Protein AF-A0A7C3WNG7-F1 (afdb_monomer_lite)

Structure (mmCIF, N/CA/C/O backbone):
data_AF-A0A7C3WNG7-F1
#
_entry.id   AF-A0A7C3WNG7-F1
#
loop_
_atom_site.group_PDB
_atom_site.id
_atom_site.type_symbol
_atom_site.label_atom_id
_atom_site.label_alt_id
_atom_site.label_comp_id
_atom_site.label_asym_id
_atom_site.label_entity_id
_atom_site.label_seq_id
_atom_site.pdbx_PDB_ins_code
_atom_site.Cartn_x
_atom_site.Cartn_y
_atom_site.Cartn_z
_atom_site.occupancy
_atom_site.B_iso_or_equiv
_atom_site.auth_seq_id
_atom_site.auth_comp_id
_atom_site.auth_asym_id
_atom_site.auth_atom_id
_atom_site.pdbx_PDB_model_num
ATOM 1 N N . MET A 1 1 ? -30.351 -0.744 15.156 1.00 34.75 1 MET A N 1
ATOM 2 C CA . MET A 1 1 ? -29.347 -1.743 14.731 1.00 34.75 1 MET A CA 1
ATOM 3 C C . MET A 1 1 ? -29.259 -1.654 13.210 1.00 34.75 1 MET A C 1
ATOM 5 O O . MET A 1 1 ? -30.321 -1.585 12.612 1.00 34.75 1 MET A O 1
ATOM 9 N N . LEU A 1 2 ? -28.034 -1.654 12.655 1.00 33.12 2 LEU A N 1
ATOM 10 C CA . LEU A 1 2 ? -27.644 -1.879 11.242 1.00 33.12 2 LEU A CA 1
ATOM 11 C C . LEU A 1 2 ? -27.494 -0.683 10.279 1.00 33.12 2 LEU A C 1
ATOM 13 O O . LEU A 1 2 ? -28.470 -0.158 9.769 1.00 33.12 2 LEU A O 1
ATOM 17 N N . VAL A 1 3 ? -26.238 -0.411 9.895 1.00 33.50 3 VAL A N 1
ATOM 18 C CA . VAL A 1 3 ? -25.826 -0.353 8.479 1.00 33.50 3 VAL A CA 1
ATOM 19 C C . VAL A 1 3 ? -24.557 -1.194 8.368 1.00 33.50 3 VAL A C 1
ATOM 21 O O . VAL A 1 3 ? -23.505 -0.865 8.912 1.00 33.50 3 VAL A O 1
ATOM 24 N N . LYS A 1 4 ? -24.682 -2.367 7.759 1.00 35.38 4 LYS A N 1
ATOM 25 C CA . LYS A 1 4 ? -23.576 -3.300 7.558 1.00 35.38 4 LYS A CA 1
ATOM 26 C C . LYS A 1 4 ? -22.856 -2.803 6.304 1.00 35.38 4 LYS A C 1
ATOM 28 O O . LYS A 1 4 ? -23.421 -2.885 5.220 1.00 35.38 4 LYS A O 1
ATOM 33 N N . ARG A 1 5 ? -21.615 -2.349 6.487 1.00 36.84 5 ARG A N 1
ATOM 34 C CA . ARG A 1 5 ? -20.626 -1.899 5.486 1.00 36.84 5 ARG A CA 1
ATOM 35 C C . ARG A 1 5 ? -20.544 -0.392 5.320 1.00 36.84 5 ARG A C 1
ATOM 37 O O . ARG A 1 5 ? -21.506 0.319 5.053 1.00 36.84 5 ARG A O 1
ATOM 44 N N . SER A 1 6 ? -19.335 0.089 5.513 1.00 38.66 6 SER A N 1
ATOM 45 C CA . SER A 1 6 ? -19.063 1.412 6.035 1.00 38.66 6 SER A CA 1
ATOM 46 C C . SER A 1 6 ? -18.477 2.311 4.963 1.00 38.66 6 SER A C 1
ATOM 48 O O . SER A 1 6 ? -17.492 3.020 5.155 1.00 38.66 6 SER A O 1
ATOM 50 N N . PHE A 1 7 ? -19.130 2.283 3.812 1.00 39.53 7 PHE A N 1
ATOM 51 C CA . PHE A 1 7 ? -18.863 3.168 2.703 1.00 39.53 7 PHE A CA 1
ATOM 52 C C . PHE A 1 7 ? -20.178 3.393 1.961 1.00 39.53 7 PHE A C 1
ATOM 54 O O . PHE A 1 7 ? -20.501 2.641 1.042 1.00 39.53 7 PHE A O 1
ATOM 61 N N . LEU A 1 8 ? -20.935 4.430 2.321 1.00 40.81 8 LEU A N 1
ATOM 62 C CA . LEU A 1 8 ? -22.027 4.871 1.456 1.00 40.81 8 LEU A CA 1
ATOM 63 C C . LEU A 1 8 ? -21.400 5.522 0.224 1.00 40.81 8 LEU A C 1
ATOM 65 O O . LEU A 1 8 ? -20.723 6.544 0.321 1.00 40.81 8 LEU A O 1
ATOM 69 N N . GLN A 1 9 ? -21.553 4.880 -0.933 1.00 38.66 9 GLN A N 1
ATOM 70 C CA . GLN A 1 9 ? -21.122 5.431 -2.210 1.00 38.66 9 GLN A CA 1
ATOM 71 C C . GLN A 1 9 ? -22.170 6.445 -2.661 1.00 38.66 9 GLN A C 1
ATOM 73 O O . GLN A 1 9 ? -23.161 6.081 -3.283 1.00 38.66 9 GLN A O 1
ATOM 78 N N . MET A 1 10 ? -21.964 7.715 -2.324 1.00 35.78 10 MET A N 1
ATOM 79 C CA . MET A 1 10 ? -22.871 8.773 -2.751 1.00 35.78 10 MET A CA 1
ATOM 80 C C . MET A 1 10 ? -22.478 9.271 -4.141 1.00 35.78 10 MET A C 1
ATOM 82 O O . MET A 1 10 ? -21.310 9.563 -4.412 1.00 35.78 10 MET A O 1
ATOM 86 N N . VAL A 1 11 ? -23.460 9.346 -5.036 1.00 38.19 11 VAL A N 1
ATOM 87 C CA . VAL A 1 11 ? -23.329 10.012 -6.332 1.00 38.19 11 VAL A CA 1
ATOM 88 C C . VAL A 1 11 ? -23.861 11.423 -6.142 1.00 38.19 11 VAL A C 1
ATOM 90 O O . VAL A 1 11 ? -25.066 11.613 -6.017 1.00 38.19 11 VAL A O 1
ATOM 93 N N . PHE A 1 12 ? -22.971 12.409 -6.081 1.00 37.38 12 PHE A N 1
ATOM 94 C CA . PHE A 1 12 ? -23.396 13.803 -6.086 1.00 37.38 12 PHE A CA 1
ATOM 95 C C . PHE A 1 12 ? -23.646 14.221 -7.536 1.00 37.38 12 PHE A C 1
ATOM 97 O O . PHE A 1 12 ? -22.704 14.158 -8.338 1.00 37.38 12 PHE A O 1
ATOM 104 N N . PRO A 1 13 ? -24.875 14.623 -7.905 1.00 36.16 13 PRO A N 1
ATOM 105 C CA . PRO A 1 13 ? -25.086 15.283 -9.178 1.00 36.16 13 PRO A CA 1
ATOM 106 C C . PRO A 1 13 ? -24.256 16.567 -9.169 1.00 36.16 13 PRO A C 1
ATOM 108 O O . PRO A 1 13 ? -24.460 17.473 -8.364 1.00 36.16 13 PRO A O 1
ATOM 111 N N . SER A 1 14 ? -23.249 16.610 -10.033 1.00 41.06 14 SER A N 1
ATOM 112 C CA . SER A 1 14 ? -22.549 17.847 -10.331 1.00 41.06 14 SER A CA 1
ATOM 113 C C . SER A 1 14 ? -23.510 18.733 -11.122 1.00 41.06 14 SER A C 1
ATOM 115 O O . SER A 1 14 ? -23.982 18.319 -12.178 1.00 41.06 14 SER A O 1
ATOM 117 N N . ASN A 1 15 ? -23.758 19.964 -10.663 1.00 39.78 15 ASN A N 1
ATOM 118 C CA . ASN A 1 15 ? -24.469 20.984 -11.455 1.00 39.78 15 ASN A CA 1
ATOM 119 C C . ASN A 1 15 ? -23.694 21.390 -12.729 1.00 39.78 15 ASN A C 1
ATOM 121 O O . ASN A 1 15 ? -24.172 22.179 -13.537 1.00 39.78 15 ASN A O 1
ATOM 125 N N . ASP A 1 16 ? -22.483 20.864 -12.892 1.00 40.84 16 ASP A N 1
ATOM 126 C CA . ASP A 1 16 ? -21.573 21.080 -14.000 1.00 40.84 16 AS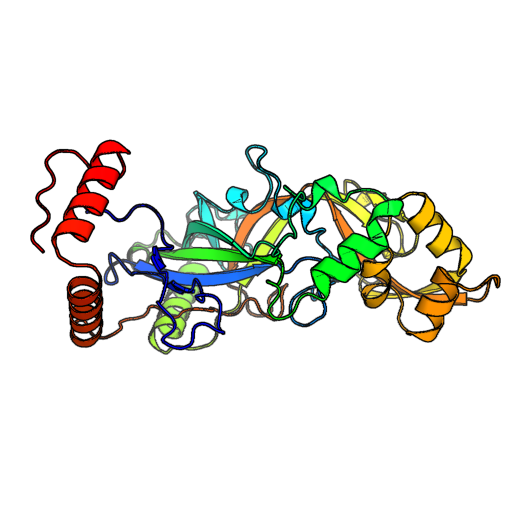P A CA 1
ATOM 127 C C . ASP A 1 16 ? -21.370 19.736 -14.720 1.00 40.84 16 ASP A C 1
ATOM 129 O O . ASP A 1 16 ? -20.616 18.874 -14.259 1.00 40.84 16 ASP A O 1
ATOM 133 N N . LEU A 1 17 ? -22.080 19.538 -15.836 1.00 36.91 17 LEU A N 1
ATOM 134 C CA . LEU A 1 17 ? -22.070 18.305 -16.641 1.00 36.91 17 LEU A CA 1
ATOM 135 C C . LEU A 1 17 ? -20.671 17.931 -17.174 1.00 36.91 17 LEU A C 1
ATOM 137 O O . LEU A 1 17 ? -20.469 16.803 -17.616 1.00 36.91 17 LEU A O 1
ATOM 141 N N . SER A 1 18 ? -19.696 18.848 -17.112 1.00 35.38 18 SER A N 1
ATOM 142 C CA . SER A 1 18 ? -18.297 18.593 -17.482 1.00 35.38 18 SER A CA 1
ATOM 143 C C . SER A 1 18 ? -17.478 17.898 -16.383 1.00 35.38 18 SER A C 1
ATOM 145 O O . SER A 1 18 ? -16.380 17.400 -16.639 1.00 35.38 18 SER A O 1
ATOM 147 N N . LYS A 1 19 ? -18.006 17.823 -15.155 1.00 41.12 19 LYS A N 1
ATOM 148 C CA . LYS A 1 19 ? -17.364 17.158 -14.018 1.00 41.12 19 LYS A CA 1
ATOM 149 C C . LYS A 1 19 ? -18.084 15.847 -13.746 1.00 41.12 19 LYS A C 1
ATOM 151 O O . LYS A 1 19 ? -19.199 15.830 -13.231 1.00 41.12 19 LYS A O 1
ATOM 156 N N . ILE A 1 20 ? -17.420 14.742 -14.088 1.00 39.78 20 ILE A N 1
ATOM 157 C CA . ILE A 1 20 ? -17.827 13.382 -13.710 1.00 39.78 20 ILE A CA 1
ATOM 158 C C . ILE A 1 20 ? -18.218 13.394 -12.228 1.00 39.78 20 ILE A C 1
ATOM 160 O O . ILE A 1 20 ? -17.448 13.890 -11.402 1.00 39.78 20 ILE A O 1
ATOM 164 N N . ALA A 1 21 ? -19.397 12.855 -11.900 1.00 37.75 21 ALA A N 1
ATOM 165 C CA . ALA A 1 21 ? -19.875 12.752 -10.527 1.00 37.75 21 ALA A CA 1
ATOM 166 C C . ALA A 1 21 ? -18.765 12.186 -9.629 1.00 37.75 21 ALA A C 1
ATOM 168 O O . ALA A 1 21 ? -18.322 11.042 -9.791 1.00 37.75 21 ALA A O 1
ATOM 169 N N . VAL A 1 22 ? -18.279 13.003 -8.694 1.00 38.00 22 VAL A N 1
ATOM 170 C CA . VAL A 1 22 ? -17.251 12.573 -7.753 1.00 38.00 22 VAL A CA 1
ATOM 171 C C . VAL A 1 22 ? -17.935 11.644 -6.763 1.00 38.00 22 VAL A C 1
ATOM 173 O O . VAL A 1 22 ? -18.657 12.077 -5.871 1.00 38.00 22 VAL A O 1
ATOM 176 N N . LYS A 1 23 ? -17.730 10.339 -6.952 1.00 42.62 23 LYS A N 1
ATOM 177 C CA . LYS A 1 23 ? -18.144 9.318 -5.989 1.00 42.62 23 LYS A CA 1
ATOM 178 C C . LYS A 1 23 ? -17.271 9.463 -4.743 1.00 42.62 23 LYS A C 1
ATOM 180 O O . LYS A 1 23 ? -16.160 8.928 -4.696 1.00 42.62 23 LYS A O 1
ATOM 185 N N . GLU A 1 24 ? -17.748 10.224 -3.767 1.00 42.97 24 GLU A N 1
ATOM 186 C CA . GLU A 1 24 ? -17.123 10.349 -2.454 1.00 42.97 24 GLU A CA 1
ATOM 187 C C . GLU A 1 24 ? -17.796 9.345 -1.518 1.00 42.97 24 GLU A C 1
ATOM 189 O O . GLU A 1 24 ? -19.008 9.374 -1.306 1.00 42.97 24 GLU A O 1
ATOM 194 N N . LYS A 1 25 ? -17.010 8.405 -0.991 1.00 49.41 25 LYS A N 1
ATOM 195 C CA . LYS A 1 25 ? -17.484 7.546 0.090 1.00 49.41 25 LYS A CA 1
ATOM 196 C C . LYS A 1 25 ? -17.277 8.295 1.394 1.00 49.41 25 LYS A C 1
ATOM 198 O O . LYS A 1 25 ? -16.150 8.707 1.651 1.00 49.41 25 LYS A O 1
ATOM 203 N N . ARG A 1 26 ? -18.333 8.455 2.184 1.00 49.41 26 ARG A N 1
ATOM 204 C CA . ARG A 1 26 ? -18.265 8.998 3.545 1.00 49.41 26 ARG A CA 1
ATOM 205 C C . ARG A 1 26 ? -18.522 7.888 4.539 1.00 49.41 26 ARG A C 1
ATOM 207 O O . ARG A 1 26 ? -19.264 6.943 4.247 1.00 49.41 26 ARG A O 1
ATOM 214 N N . VAL A 1 27 ? -17.890 7.990 5.692 1.00 52.72 27 VAL A N 1
ATOM 215 C CA . VAL A 1 27 ? -18.093 7.030 6.764 1.00 52.72 27 VAL A CA 1
ATOM 216 C C . VAL A 1 27 ? -19.162 7.588 7.697 1.00 52.72 27 VAL A C 1
ATOM 218 O O . VAL A 1 27 ? -19.123 8.736 8.127 1.00 52.72 27 VAL A O 1
ATOM 221 N N . VAL A 1 28 ? -20.153 6.757 7.994 1.00 53.09 28 VAL A N 1
ATOM 222 C CA . VAL A 1 28 ? -21.340 7.150 8.752 1.00 53.09 28 VAL A CA 1
ATOM 223 C C . VAL A 1 28 ? -21.275 6.464 10.120 1.00 53.09 28 VAL A C 1
ATOM 225 O O . VAL A 1 28 ? -21.358 5.235 10.180 1.00 53.09 28 VAL A O 1
ATOM 228 N N . PRO A 1 29 ? -21.042 7.203 11.221 1.00 51.91 29 PRO A N 1
ATOM 229 C CA . PRO A 1 29 ? -20.819 6.593 12.524 1.00 51.91 29 PRO A CA 1
ATOM 230 C C . PRO A 1 29 ? -22.137 6.088 13.122 1.00 51.91 29 PRO A C 1
ATOM 232 O O . PRO A 1 29 ? -23.099 6.835 13.265 1.00 51.91 29 PRO A O 1
ATOM 235 N N . LEU A 1 30 ? -22.174 4.812 13.511 1.00 57.84 30 LEU A N 1
ATOM 236 C CA . LEU A 1 30 ? -23.403 4.158 13.992 1.00 57.84 30 LEU A CA 1
ATOM 237 C C . LEU A 1 30 ? -23.547 4.148 15.519 1.00 57.84 30 LEU A C 1
ATOM 239 O O . LEU A 1 30 ? -24.651 4.023 16.040 1.00 57.84 30 LEU A O 1
ATOM 243 N N . ASN A 1 31 ? -22.429 4.227 16.239 1.00 66.88 31 ASN A N 1
ATOM 244 C CA . ASN A 1 31 ? -22.383 4.264 17.697 1.00 66.88 31 ASN A CA 1
ATOM 245 C C . ASN A 1 31 ? -21.095 4.979 18.112 1.00 66.88 31 ASN A C 1
ATOM 247 O O . ASN A 1 31 ? -20.035 4.365 18.218 1.00 66.88 31 ASN A O 1
ATOM 251 N N . THR A 1 32 ? -21.193 6.293 18.285 1.00 69.25 32 THR A N 1
ATOM 252 C CA . THR A 1 32 ? -20.086 7.159 18.711 1.00 69.25 32 THR A CA 1
ATOM 253 C C . THR A 1 32 ? -19.850 7.113 20.216 1.00 69.25 32 THR A C 1
ATOM 255 O O . THR A 1 32 ? -18.866 7.672 20.687 1.00 69.25 32 THR A O 1
ATOM 258 N N . LYS A 1 33 ? -20.722 6.463 20.995 1.00 78.19 33 LYS A N 1
ATOM 259 C CA . LYS A 1 33 ? -20.533 6.318 22.439 1.00 78.19 33 LYS A CA 1
ATOM 260 C C . LYS A 1 33 ? -19.477 5.255 22.734 1.00 78.19 33 LYS A C 1
ATOM 262 O O . LYS A 1 33 ? -18.492 5.538 23.414 1.00 78.19 33 LYS A O 1
ATOM 267 N N . ASP A 1 34 ? -19.662 4.076 22.151 1.00 85.00 34 ASP A N 1
ATOM 268 C CA . ASP A 1 34 ? -18.849 2.888 22.438 1.00 85.00 34 ASP A CA 1
ATOM 269 C C . ASP A 1 34 ? -17.688 2.706 21.453 1.00 85.00 34 ASP A C 1
ATOM 271 O O . ASP A 1 34 ? -16.769 1.923 21.693 1.00 85.00 34 ASP A O 1
ATOM 275 N N . TYR A 1 35 ? -17.719 3.426 20.328 1.00 87.25 35 TYR A N 1
ATOM 276 C CA . TYR A 1 35 ? -16.720 3.280 19.281 1.00 87.25 35 TYR A CA 1
ATOM 277 C C . TYR A 1 35 ? -16.252 4.617 18.717 1.00 87.25 35 TYR A C 1
ATOM 279 O O . TYR A 1 35 ? -16.955 5.632 18.735 1.00 87.25 35 TYR A O 1
ATOM 287 N N . ARG A 1 36 ? -15.038 4.597 18.167 1.00 84.31 36 ARG A N 1
ATOM 288 C CA . ARG A 1 36 ? -14.532 5.619 17.246 1.00 84.31 36 ARG A CA 1
ATOM 289 C C . ARG A 1 36 ? -14.209 4.975 15.914 1.00 84.31 36 ARG A C 1
ATOM 291 O O . ARG A 1 36 ? -13.728 3.849 15.866 1.00 84.31 36 ARG A O 1
ATOM 298 N N . TYR A 1 37 ? -14.459 5.699 14.835 1.00 83.75 37 TYR A N 1
ATOM 299 C CA . TYR A 1 37 ? -14.239 5.205 13.483 1.00 83.75 37 TYR A CA 1
ATOM 300 C C . TYR A 1 37 ? -13.171 6.046 12.800 1.00 83.75 37 TYR A C 1
ATOM 302 O O . TYR A 1 37 ? -13.174 7.274 12.903 1.00 83.75 37 TYR A O 1
ATOM 310 N N . LEU A 1 38 ? -12.252 5.372 12.117 1.00 82.12 38 LEU A N 1
ATOM 311 C CA . LEU A 1 38 ? -11.142 5.999 11.419 1.00 82.12 38 LEU A CA 1
ATOM 312 C C . LEU A 1 38 ? -10.938 5.360 10.063 1.00 82.12 38 LEU A C 1
ATOM 314 O O . LEU A 1 38 ? -10.676 4.162 9.956 1.00 82.12 38 LEU A O 1
ATOM 318 N N . ARG A 1 39 ? -10.991 6.188 9.026 1.00 84.19 39 ARG A N 1
ATOM 319 C CA . ARG A 1 39 ? -10.601 5.782 7.685 1.00 84.19 39 ARG A CA 1
ATOM 320 C C . ARG A 1 39 ? -9.140 6.122 7.468 1.00 84.19 39 ARG A C 1
ATOM 322 O O . ARG A 1 39 ? -8.757 7.285 7.570 1.00 84.19 39 ARG A O 1
ATOM 329 N N . PHE A 1 40 ? -8.336 5.129 7.132 1.00 83.56 40 PHE A N 1
ATOM 330 C CA . PHE A 1 40 ? -6.923 5.311 6.828 1.00 83.56 40 PHE A CA 1
ATOM 331 C C . PHE A 1 40 ? -6.637 4.944 5.389 1.00 83.56 40 PHE A C 1
ATOM 333 O O . PHE A 1 40 ? -7.230 4.008 4.860 1.00 83.56 40 PHE A O 1
ATOM 340 N N . ARG A 1 41 ? -5.655 5.613 4.792 1.00 86.81 41 ARG A N 1
ATOM 341 C CA . ARG A 1 41 ? -4.976 5.067 3.623 1.00 86.81 41 ARG A CA 1
ATOM 342 C C . ARG A 1 41 ? -3.906 4.090 4.088 1.00 86.81 41 ARG A C 1
ATOM 344 O O . ARG A 1 41 ? -2.865 4.508 4.573 1.00 86.81 41 ARG A O 1
ATOM 351 N N . ALA A 1 42 ? -4.170 2.798 3.982 1.00 86.75 42 ALA A N 1
ATOM 352 C CA . ALA A 1 42 ? -3.275 1.782 4.516 1.00 86.75 42 ALA A CA 1
ATOM 353 C C . ALA A 1 42 ? -2.003 1.642 3.669 1.00 86.75 42 ALA A C 1
ATOM 355 O O . ALA A 1 42 ? -0.911 1.555 4.221 1.00 86.75 42 ALA A O 1
ATOM 356 N N . ILE A 1 43 ? -2.140 1.640 2.336 1.00 88.69 43 ILE A N 1
ATOM 357 C CA . ILE A 1 43 ? -1.031 1.337 1.419 1.00 88.69 43 ILE A CA 1
ATOM 358 C C . ILE A 1 43 ? -1.226 1.957 0.043 1.00 88.69 43 ILE A C 1
ATOM 360 O O . ILE A 1 43 ? -2.334 1.973 -0.490 1.00 88.69 43 ILE A O 1
ATOM 364 N N . GLY A 1 44 ? -0.138 2.473 -0.527 1.00 90.75 44 GLY A N 1
ATOM 365 C CA . GLY A 1 44 ? -0.059 2.871 -1.933 1.00 90.75 44 GLY A CA 1
ATOM 366 C C . GLY A 1 44 ? 0.465 1.728 -2.802 1.00 90.75 44 GLY A C 1
ATOM 367 O O . GLY A 1 44 ? 1.163 0.845 -2.309 1.00 90.75 44 GLY A O 1
ATOM 368 N N . ASN A 1 45 ? 0.141 1.741 -4.091 1.00 92.56 45 ASN A N 1
ATOM 369 C CA . ASN A 1 45 ? 0.727 0.793 -5.043 1.00 92.56 45 ASN A CA 1
ATOM 370 C C . ASN A 1 45 ? 2.017 1.343 -5.661 1.00 92.56 45 ASN A C 1
ATOM 372 O O . ASN A 1 45 ? 2.288 2.544 -5.618 1.00 92.56 45 ASN A O 1
ATOM 376 N N . LEU A 1 46 ? 2.800 0.445 -6.245 1.00 95.19 46 LEU A N 1
ATOM 377 C CA . LEU A 1 46 ? 4.097 0.731 -6.847 1.00 95.19 46 LEU A CA 1
ATOM 378 C C . LEU A 1 46 ? 4.003 1.507 -8.173 1.00 95.19 46 LEU A C 1
ATOM 380 O O . LEU A 1 46 ? 4.984 2.110 -8.587 1.00 95.19 46 LEU A O 1
ATOM 384 N N . GLU A 1 47 ? 2.861 1.483 -8.855 1.00 94.25 47 GLU A N 1
ATOM 385 C CA . GLU A 1 47 ? 2.688 2.022 -10.206 1.00 94.25 47 GLU A CA 1
ATOM 386 C C . GLU A 1 47 ? 2.575 3.558 -10.247 1.00 94.25 47 GLU A C 1
ATOM 388 O O . GLU A 1 47 ? 2.915 4.189 -11.257 1.00 94.25 47 GLU A O 1
ATOM 393 N N . VAL A 1 48 ? 2.101 4.180 -9.164 1.00 91.06 48 VAL A N 1
ATOM 394 C CA . VAL A 1 48 ? 1.858 5.631 -9.099 1.00 91.06 48 VAL A CA 1
ATOM 395 C C . VAL A 1 48 ? 2.966 6.395 -8.376 1.00 91.06 48 VAL A C 1
ATOM 397 O O . VAL A 1 48 ? 3.617 5.891 -7.465 1.00 91.06 48 VAL A O 1
ATOM 400 N N . ASP A 1 49 ? 3.148 7.664 -8.745 1.00 87.00 49 ASP A N 1
ATOM 401 C CA . ASP A 1 49 ? 4.219 8.493 -8.195 1.00 87.00 49 ASP A CA 1
ATOM 402 C C . ASP A 1 49 ? 4.040 8.877 -6.723 1.00 87.00 49 ASP A C 1
ATOM 404 O O . ASP A 1 49 ? 2.926 9.001 -6.197 1.00 87.00 49 ASP A O 1
ATOM 408 N N . LYS A 1 50 ? 5.172 9.123 -6.049 1.00 82.62 50 LYS A N 1
ATOM 409 C CA . LYS A 1 50 ? 5.180 9.724 -4.712 1.00 82.62 50 LYS A CA 1
ATOM 410 C C . LYS A 1 50 ? 4.464 11.089 -4.729 1.00 82.62 50 LYS A C 1
ATOM 412 O O . LYS A 1 50 ? 4.549 11.812 -5.720 1.00 82.62 50 LYS A O 1
ATOM 417 N N . PRO A 1 51 ? 3.772 11.471 -3.639 1.00 78.56 51 PRO A N 1
ATOM 418 C CA . PRO A 1 51 ? 3.625 10.728 -2.382 1.00 78.56 51 PRO A CA 1
ATOM 419 C C . PRO A 1 51 ? 2.524 9.652 -2.422 1.00 78.56 51 PRO A C 1
ATOM 421 O O . PRO A 1 51 ? 2.284 8.993 -1.418 1.00 78.56 51 PRO A O 1
ATOM 424 N N . LYS A 1 52 ? 1.815 9.479 -3.546 1.00 77.81 52 LYS A N 1
ATOM 425 C CA . LYS A 1 52 ? 0.625 8.619 -3.623 1.00 77.81 52 LYS A CA 1
ATOM 426 C C . LYS A 1 52 ? 0.962 7.125 -3.686 1.00 77.81 52 LYS A C 1
ATOM 428 O O . LYS A 1 52 ? 0.163 6.324 -3.207 1.00 77.81 52 LYS A O 1
ATOM 433 N N . GLY A 1 53 ? 2.137 6.757 -4.188 1.00 85.94 53 GLY A N 1
ATOM 434 C CA . GLY A 1 53 ? 2.587 5.367 -4.280 1.00 85.94 53 GLY A CA 1
ATOM 435 C C . GLY A 1 53 ? 4.101 5.229 -4.382 1.00 85.94 53 GLY A C 1
ATOM 436 O O . GLY A 1 53 ? 4.843 5.978 -3.740 1.00 85.94 53 GLY A O 1
ATOM 437 N N . GLY A 1 54 ? 4.543 4.255 -5.171 1.00 91.88 54 GLY A N 1
ATOM 438 C CA . GLY A 1 54 ? 5.936 3.857 -5.297 1.00 91.88 54 GLY A CA 1
ATOM 439 C C . GLY A 1 54 ? 6.396 3.024 -4.099 1.00 91.88 54 GLY A C 1
ATOM 440 O O . GLY A 1 54 ? 5.599 2.401 -3.398 1.00 91.88 54 GLY A O 1
ATOM 441 N N . PHE A 1 55 ? 7.704 3.028 -3.848 1.00 93.25 55 PHE A N 1
ATOM 442 C CA . PHE A 1 55 ? 8.264 2.422 -2.643 1.00 93.25 55 PHE A CA 1
ATOM 443 C C . PHE A 1 55 ? 7.887 3.215 -1.385 1.00 93.25 55 PHE A C 1
ATOM 445 O O . PHE A 1 55 ? 8.022 4.446 -1.342 1.00 93.25 55 PHE A O 1
ATOM 452 N N . ASN A 1 56 ? 7.472 2.491 -0.348 1.00 89.75 56 ASN A N 1
ATOM 453 C CA . ASN A 1 56 ? 7.176 3.035 0.973 1.00 89.75 56 ASN A CA 1
ATOM 454 C C . ASN A 1 56 ? 8.473 3.472 1.710 1.00 89.75 56 ASN A C 1
ATOM 456 O O . ASN A 1 56 ? 9.569 3.417 1.143 1.00 89.75 56 ASN A O 1
ATOM 460 N N . SER A 1 57 ? 8.388 3.923 2.967 1.00 85.94 57 SER A N 1
ATOM 461 C CA . SER A 1 57 ? 9.577 4.395 3.709 1.00 85.94 57 SER A CA 1
ATOM 462 C C . SER A 1 57 ? 10.609 3.298 3.985 1.00 85.94 57 SER A C 1
ATOM 464 O O . SER A 1 57 ? 11.798 3.583 4.105 1.00 85.94 57 SER A O 1
ATOM 466 N N . ASN A 1 58 ? 10.157 2.047 4.059 1.00 88.94 58 ASN A N 1
ATOM 467 C CA . ASN A 1 58 ? 10.996 0.867 4.227 1.00 88.94 58 ASN A CA 1
ATOM 468 C C . ASN A 1 58 ? 11.512 0.330 2.892 1.00 88.94 58 ASN A C 1
ATOM 470 O O . ASN A 1 58 ? 12.176 -0.696 2.885 1.00 88.94 58 ASN A O 1
ATOM 474 N N . TRP A 1 59 ? 11.238 1.009 1.776 1.00 93.25 59 TRP A N 1
ATOM 475 C CA . TRP A 1 59 ? 11.546 0.551 0.425 1.00 93.25 59 TRP A CA 1
ATOM 476 C C . TRP A 1 59 ? 10.852 -0.755 0.034 1.00 93.25 59 TRP A C 1
ATOM 478 O O . TRP A 1 59 ? 11.413 -1.574 -0.691 1.00 93.25 59 TRP A O 1
ATOM 488 N N . ASP A 1 60 ? 9.607 -0.916 0.478 1.00 93.94 60 ASP A N 1
ATOM 489 C CA . ASP A 1 60 ? 8.671 -1.930 -0.004 1.00 93.94 60 ASP A CA 1
ATOM 490 C C . ASP A 1 60 ? 7.763 -1.358 -1.091 1.00 93.94 60 ASP A C 1
ATOM 492 O O . ASP A 1 60 ? 7.118 -0.323 -0.906 1.00 93.94 60 ASP A O 1
ATOM 496 N N . GLY A 1 61 ? 7.726 -2.032 -2.233 1.00 95.56 61 GLY A N 1
ATOM 497 C CA . GLY A 1 61 ? 6.858 -1.754 -3.363 1.00 95.56 61 GLY A CA 1
ATOM 498 C C . GLY A 1 61 ? 5.827 -2.863 -3.504 1.00 95.56 61 GLY A C 1
ATOM 499 O O . GLY A 1 61 ? 6.150 -4.041 -3.367 1.00 95.56 61 GLY A O 1
ATOM 500 N N . PHE A 1 62 ? 4.585 -2.490 -3.790 1.00 96.06 62 PHE A N 1
ATOM 501 C CA . PHE A 1 62 ? 3.468 -3.424 -3.893 1.00 96.06 62 PHE A CA 1
ATOM 502 C C . PHE A 1 62 ? 2.783 -3.250 -5.249 1.00 96.06 62 PHE A C 1
ATOM 504 O O . PHE A 1 62 ? 2.125 -2.229 -5.460 1.00 96.06 62 PHE A O 1
ATOM 511 N N . PRO A 1 63 ? 2.942 -4.203 -6.182 1.00 96.19 63 PRO A N 1
ATOM 512 C CA . PRO A 1 63 ? 2.257 -4.157 -7.465 1.00 96.19 63 PRO A CA 1
ATOM 513 C C . PRO A 1 63 ? 0.738 -4.158 -7.287 1.00 96.19 63 PRO A C 1
ATOM 515 O O . PRO A 1 63 ? 0.179 -5.033 -6.619 1.00 96.19 63 PRO A O 1
ATOM 518 N N . TYR A 1 64 ? 0.067 -3.212 -7.937 1.00 95.88 64 TYR A N 1
ATOM 519 C CA . TYR A 1 64 ? -1.371 -2.981 -7.834 1.00 95.88 64 TYR A CA 1
ATOM 520 C C . TYR A 1 64 ? -2.208 -4.230 -8.139 1.00 95.88 64 TYR A C 1
ATOM 522 O O . TYR A 1 64 ? -3.242 -4.451 -7.511 1.00 95.88 64 TYR A O 1
ATOM 530 N N . LYS A 1 65 ? -1.737 -5.104 -9.040 1.00 95.25 65 LYS A N 1
ATOM 531 C CA . LYS A 1 65 ? -2.450 -6.345 -9.386 1.00 95.25 65 LYS A CA 1
ATOM 532 C C . LYS A 1 65 ? -2.746 -7.233 -8.175 1.00 95.25 65 LYS A C 1
ATOM 534 O O . LYS A 1 65 ? -3.783 -7.880 -8.134 1.00 95.25 65 LYS A O 1
ATOM 539 N N . TYR A 1 66 ? -1.866 -7.240 -7.174 1.00 95.81 66 TYR A N 1
ATOM 540 C CA . TYR A 1 66 ? -2.069 -8.038 -5.966 1.00 95.81 66 TYR A CA 1
ATOM 541 C C . TYR A 1 66 ? -3.026 -7.375 -4.980 1.00 95.81 66 TYR A C 1
ATOM 543 O O . TYR A 1 66 ? -3.489 -8.033 -4.059 1.00 95.81 66 TYR A O 1
ATOM 551 N N . PHE A 1 67 ? -3.354 -6.094 -5.158 1.00 95.31 67 PHE A N 1
ATOM 552 C CA . PHE A 1 67 ? -4.441 -5.473 -4.409 1.00 95.31 67 PHE A CA 1
ATOM 553 C C . PHE A 1 67 ? -5.800 -5.921 -4.930 1.00 95.31 67 PHE A C 1
ATOM 555 O O . PHE A 1 67 ? -6.721 -6.032 -4.130 1.00 95.31 67 PHE A O 1
ATOM 562 N N . GLU A 1 68 ? -5.919 -6.194 -6.233 1.00 94.19 68 GLU A N 1
ATOM 563 C CA . GLU A 1 68 ? -7.141 -6.701 -6.872 1.00 94.19 68 GLU A CA 1
ATOM 564 C C . GLU A 1 68 ? -7.374 -8.204 -6.669 1.00 94.19 68 GLU A C 1
ATOM 566 O O . GLU A 1 68 ? -8.387 -8.713 -7.147 1.00 94.19 68 GLU A O 1
ATOM 571 N N . ASP A 1 69 ? -6.468 -8.902 -5.979 1.00 92.62 69 ASP A N 1
ATOM 572 C CA . ASP A 1 69 ? -6.601 -10.333 -5.731 1.00 92.62 69 ASP A CA 1
ATOM 573 C C . ASP A 1 69 ? -7.873 -10.621 -4.915 1.00 92.62 69 ASP A C 1
ATOM 575 O O . ASP A 1 69 ? -8.081 -10.073 -3.828 1.00 92.62 69 ASP A O 1
ATOM 579 N N . ASP A 1 70 ? -8.750 -11.444 -5.489 1.00 89.06 70 ASP A N 1
ATOM 580 C CA . ASP A 1 70 ? -10.027 -11.846 -4.902 1.00 89.06 70 ASP A CA 1
ATOM 581 C C . ASP A 1 70 ? -9.931 -13.230 -4.226 1.00 89.06 70 ASP A C 1
ATOM 583 O O . ASP A 1 70 ? -10.921 -13.687 -3.648 1.00 89.06 70 ASP A O 1
ATOM 587 N N . GLU A 1 71 ? -8.770 -13.901 -4.284 1.00 90.12 71 GLU A N 1
ATOM 588 C CA . GLU A 1 71 ? -8.540 -15.164 -3.581 1.00 90.12 71 GLU A CA 1
ATOM 589 C C . GLU A 1 71 ? -8.763 -14.982 -2.065 1.00 90.12 71 GLU A C 1
ATOM 591 O O . GLU A 1 71 ? -8.288 -14.004 -1.471 1.00 90.12 71 GLU A O 1
ATOM 596 N N . PRO A 1 72 ? -9.478 -15.907 -1.393 1.00 87.06 72 PRO A N 1
ATOM 597 C CA . PRO A 1 72 ? -9.710 -15.816 0.042 1.00 87.06 72 PRO A CA 1
ATOM 598 C C . PRO A 1 72 ? -8.406 -15.657 0.828 1.00 87.06 72 PRO A C 1
ATOM 600 O O . PRO A 1 72 ? -7.521 -16.507 0.780 1.00 87.06 72 PRO A O 1
ATOM 603 N N . GLY A 1 73 ? -8.311 -14.566 1.587 1.00 86.50 73 GLY A N 1
ATOM 604 C CA . GLY A 1 73 ? -7.132 -14.254 2.391 1.00 86.50 73 GLY A CA 1
ATOM 605 C C . GLY A 1 73 ? -6.095 -13.366 1.703 1.00 86.50 73 GLY A C 1
ATOM 606 O O . GLY A 1 73 ? -5.173 -12.948 2.393 1.00 86.50 73 GLY A O 1
ATOM 607 N N . TYR A 1 74 ? -6.263 -13.003 0.431 1.00 92.69 74 TYR A N 1
ATOM 608 C CA . TYR A 1 74 ? -5.360 -12.112 -0.302 1.00 92.69 74 TYR A CA 1
ATOM 609 C C . TYR A 1 74 ? -6.006 -10.762 -0.635 1.00 92.69 74 TYR A C 1
ATOM 611 O O . TYR A 1 74 ? -7.196 -10.523 -0.394 1.00 92.69 74 TYR A O 1
ATOM 619 N N . GLY A 1 75 ? -5.174 -9.850 -1.142 1.00 93.44 75 GLY A N 1
ATOM 620 C CA . GLY A 1 75 ? -5.592 -8.551 -1.655 1.00 93.44 75 GLY A CA 1
ATOM 621 C C . GLY A 1 75 ? -6.215 -7.641 -0.603 1.00 93.44 75 GLY A C 1
ATOM 622 O O . GLY A 1 75 ? -6.116 -7.860 0.605 1.00 93.44 75 GLY A O 1
ATOM 623 N N . TYR A 1 76 ? -6.859 -6.562 -1.052 1.00 93.88 76 TYR A N 1
ATOM 624 C CA . TYR A 1 76 ? -7.376 -5.538 -0.135 1.00 93.88 76 TYR A CA 1
ATOM 625 C C . TYR A 1 76 ? -8.452 -6.062 0.829 1.00 93.88 76 TYR A C 1
ATOM 627 O O . TYR A 1 76 ? -8.626 -5.525 1.920 1.00 93.88 76 TYR A O 1
ATOM 635 N N . LYS A 1 77 ? -9.182 -7.117 0.453 1.00 93.00 77 LYS A N 1
ATOM 636 C CA . LYS A 1 77 ? -10.236 -7.696 1.296 1.00 93.00 77 LYS A CA 1
ATOM 637 C C . LYS A 1 77 ? -9.676 -8.445 2.498 1.00 93.00 77 LYS A C 1
ATOM 639 O O . LYS A 1 77 ? -10.401 -8.616 3.475 1.00 93.00 77 LYS A O 1
ATOM 644 N N . SER A 1 78 ? -8.405 -8.847 2.483 1.00 93.56 78 SER A N 1
ATOM 645 C CA . SER A 1 78 ? -7.825 -9.596 3.599 1.00 93.56 78 SER A CA 1
ATOM 646 C C . SER A 1 78 ? -7.661 -8.765 4.882 1.00 93.56 78 SER A C 1
ATOM 648 O O . SER A 1 78 ? -7.381 -9.332 5.937 1.00 93.56 78 SER A O 1
ATOM 650 N N . PHE A 1 79 ? -7.841 -7.441 4.817 1.00 91.62 79 PHE A N 1
ATOM 651 C CA . PHE A 1 79 ? -7.946 -6.586 6.001 1.00 91.62 79 PHE A CA 1
ATOM 652 C C . PHE A 1 79 ? -9.218 -6.835 6.813 1.00 91.62 79 PHE A C 1
ATOM 654 O O . PHE A 1 79 ? -9.220 -6.607 8.019 1.00 91.62 79 PHE A O 1
ATOM 661 N N . ILE A 1 80 ? -10.307 -7.258 6.170 1.00 91.00 80 ILE A N 1
ATOM 662 C CA . ILE A 1 80 ? -11.628 -7.303 6.798 1.00 91.00 80 ILE A CA 1
ATOM 663 C C . ILE A 1 80 ? -11.654 -8.392 7.877 1.00 91.00 80 ILE A C 1
ATOM 665 O O . ILE A 1 80 ? -11.231 -9.526 7.656 1.00 91.00 80 ILE A O 1
ATOM 669 N N . GLY A 1 81 ? -12.157 -8.035 9.059 1.00 88.88 81 GLY A N 1
ATOM 670 C CA . GLY A 1 81 ? -12.258 -8.921 10.219 1.00 88.88 81 GLY A CA 1
ATOM 671 C C . GLY A 1 81 ? -10.950 -9.097 10.995 1.00 88.88 81 GLY A C 1
ATOM 672 O O . GLY A 1 81 ? -10.903 -9.891 11.933 1.00 88.88 81 GLY A O 1
ATOM 673 N N . LYS A 1 82 ? -9.876 -8.381 10.632 1.00 90.94 82 LYS A N 1
ATOM 674 C CA . LYS A 1 82 ? -8.622 -8.389 11.398 1.00 90.94 82 LYS A CA 1
ATOM 675 C C . LYS A 1 82 ? -8.708 -7.453 12.598 1.00 90.94 82 LYS A C 1
ATOM 677 O O . LYS A 1 82 ? -9.460 -6.481 12.604 1.00 90.94 82 LYS A O 1
ATOM 682 N N . ARG A 1 83 ? -7.894 -7.729 13.614 1.00 92.12 83 ARG A N 1
ATOM 683 C CA . ARG A 1 83 ? -7.759 -6.860 14.786 1.00 92.12 83 ARG A CA 1
ATOM 684 C C . ARG A 1 83 ? -6.886 -5.654 14.453 1.00 92.12 83 ARG A C 1
ATOM 686 O O . ARG A 1 83 ? -5.903 -5.765 13.720 1.00 92.12 83 ARG A O 1
ATOM 693 N N . ALA A 1 84 ? -7.254 -4.508 15.012 1.00 92.19 84 ALA A N 1
ATOM 694 C CA . ALA A 1 84 ? -6.406 -3.329 15.030 1.00 92.19 84 ALA A CA 1
ATOM 695 C C . ALA A 1 84 ? -5.547 -3.372 16.295 1.00 92.19 84 ALA A C 1
ATOM 697 O O . ALA A 1 84 ? -6.084 -3.477 17.398 1.00 92.19 84 ALA A O 1
ATOM 698 N N . HIS A 1 85 ? -4.229 -3.292 16.141 1.00 91.88 85 HIS A N 1
ATOM 699 C CA . HIS A 1 85 ? -3.281 -3.374 17.250 1.00 91.88 85 HIS A CA 1
ATOM 700 C C . HIS A 1 85 ? -2.601 -2.027 17.520 1.00 91.88 85 HIS A C 1
ATOM 702 O O . HIS A 1 85 ? -2.632 -1.097 16.711 1.00 91.88 85 HIS A O 1
ATOM 708 N N . TYR A 1 86 ? -1.966 -1.910 18.681 1.00 87.69 86 TYR A N 1
ATOM 709 C CA . TYR A 1 86 ? -1.002 -0.846 18.950 1.00 87.69 86 TYR A CA 1
ATOM 710 C C . TYR A 1 86 ? 0.422 -1.364 18.686 1.00 87.69 86 TYR A C 1
ATOM 712 O O . TYR A 1 86 ? 0.765 -2.456 19.137 1.00 87.69 86 TYR A O 1
ATOM 720 N N . GLU A 1 87 ? 1.230 -0.606 17.932 1.00 83.75 87 GLU A N 1
ATOM 721 C CA . GLU A 1 87 ? 2.664 -0.870 17.688 1.00 83.75 87 GLU A CA 1
ATOM 722 C C . GLU A 1 87 ? 3.034 -2.309 17.248 1.00 83.75 87 GLU A C 1
ATOM 724 O O . GLU A 1 87 ? 4.018 -2.873 17.714 1.00 83.75 87 GLU A O 1
ATOM 729 N N . HIS A 1 88 ? 2.282 -2.914 16.318 1.00 83.25 88 HIS A N 1
ATOM 730 C CA . HIS A 1 88 ? 2.591 -4.245 15.752 1.00 83.25 88 HIS A CA 1
ATOM 731 C C . HIS A 1 88 ? 2.672 -5.370 16.792 1.00 83.25 88 HIS A C 1
ATOM 733 O O . HIS A 1 88 ? 3.399 -6.351 16.632 1.00 83.25 88 HIS A O 1
ATOM 739 N N . ASN A 1 89 ? 1.913 -5.243 17.882 1.00 80.38 89 ASN A N 1
ATOM 740 C CA . ASN A 1 89 ? 1.960 -6.197 18.979 1.00 80.38 89 ASN A CA 1
ATOM 741 C C . ASN A 1 89 ? 0.883 -7.291 18.871 1.00 80.38 89 ASN A C 1
ATOM 743 O O . ASN A 1 89 ? 0.218 -7.627 19.853 1.00 80.38 89 ASN A O 1
ATOM 747 N N . SER A 1 90 ? 0.699 -7.871 17.679 1.00 80.75 90 SER A N 1
ATOM 748 C CA . SER A 1 90 ? -0.254 -8.979 17.457 1.00 80.75 90 SER A CA 1
ATOM 749 C C . SER A 1 90 ? 0.008 -10.200 18.333 1.00 80.75 90 SER A C 1
ATOM 751 O O . SER A 1 90 ? -0.923 -10.945 18.638 1.00 80.75 90 SER A O 1
ATOM 753 N N . LYS A 1 91 ? 1.243 -10.379 18.819 1.00 87.12 91 LYS A N 1
ATOM 754 C CA . LYS A 1 91 ? 1.598 -11.433 19.783 1.00 87.12 91 LYS A CA 1
ATOM 755 C C . LYS A 1 91 ? 0.805 -11.345 21.092 1.00 87.12 91 LYS A C 1
ATOM 757 O O . LYS A 1 91 ? 0.607 -12.370 21.734 1.00 87.12 91 LYS A O 1
ATOM 762 N N . LEU A 1 92 ? 0.331 -10.155 21.476 1.00 87.06 92 LEU A N 1
ATOM 763 C CA . LEU A 1 92 ? -0.521 -9.971 22.658 1.00 87.06 92 LEU A CA 1
ATOM 764 C C . LEU A 1 92 ? -1.973 -10.424 22.448 1.00 87.06 92 LEU A C 1
ATOM 766 O O . LEU A 1 92 ? -2.753 -10.420 23.402 1.00 87.06 92 LEU A O 1
ATOM 770 N N . GLY A 1 93 ? -2.364 -10.794 21.224 1.00 89.56 93 GLY A N 1
ATOM 771 C CA . GLY A 1 93 ? -3.727 -11.218 20.919 1.00 89.56 93 GLY A CA 1
ATOM 772 C C . GLY A 1 93 ? -4.751 -10.171 21.361 1.00 89.56 93 GLY A C 1
ATOM 773 O O . GLY A 1 93 ? -4.648 -8.999 21.005 1.00 89.56 93 GLY A O 1
ATOM 774 N N . ASP A 1 94 ? -5.748 -10.584 22.145 1.00 90.44 94 ASP A N 1
ATOM 775 C CA . ASP A 1 94 ? -6.823 -9.699 22.624 1.00 90.44 94 ASP A CA 1
ATOM 776 C C . ASP A 1 94 ? -6.317 -8.561 23.509 1.00 90.44 94 ASP A C 1
ATOM 778 O O . ASP A 1 94 ? -6.845 -7.455 23.457 1.00 90.44 94 ASP A O 1
ATOM 782 N N . LYS A 1 95 ? -5.245 -8.791 24.270 1.00 92.38 95 LYS A N 1
ATOM 783 C CA . LYS A 1 95 ? -4.708 -7.785 25.193 1.00 92.38 95 LYS A CA 1
ATOM 784 C C . LYS A 1 95 ? -4.002 -6.624 24.490 1.00 92.38 95 LYS A C 1
ATOM 786 O O . LYS A 1 95 ? -3.765 -5.586 25.106 1.00 92.38 95 LYS A O 1
ATOM 791 N N . GLY A 1 96 ? -3.625 -6.819 23.224 1.00 90.62 96 GLY A N 1
ATOM 792 C CA . GLY A 1 96 ? -2.985 -5.812 22.376 1.00 90.62 96 GLY A CA 1
ATOM 793 C C . GLY A 1 96 ? -3.910 -5.200 21.329 1.00 90.62 96 GLY A C 1
ATOM 794 O O . GLY A 1 96 ? -3.458 -4.353 20.556 1.00 90.62 96 GLY A O 1
ATOM 795 N N . ALA A 1 97 ? -5.160 -5.659 21.254 1.00 93.81 97 ALA A N 1
ATOM 796 C CA . ALA A 1 97 ? -6.124 -5.211 20.264 1.00 93.81 97 ALA A CA 1
ATOM 797 C C . ALA A 1 97 ? -6.924 -4.021 20.802 1.00 93.81 97 ALA A C 1
ATOM 799 O O . ALA A 1 97 ? -7.509 -4.082 21.877 1.00 93.81 97 ALA A O 1
ATOM 800 N N . ILE A 1 98 ? -6.962 -2.936 20.034 1.00 94.25 98 ILE A N 1
ATOM 801 C CA . ILE A 1 98 ? -7.683 -1.698 20.371 1.00 94.25 98 ILE A CA 1
ATOM 802 C C . ILE A 1 98 ? -9.000 -1.555 19.598 1.00 94.25 98 ILE A C 1
ATOM 804 O O . ILE A 1 98 ? -9.708 -0.556 19.724 1.00 94.25 98 ILE A O 1
ATOM 808 N N . GLY A 1 99 ? -9.306 -2.531 18.745 1.00 93.56 99 GLY A N 1
ATOM 809 C CA . GLY A 1 99 ? -10.437 -2.490 17.837 1.00 93.56 99 GLY A CA 1
ATOM 810 C C . GLY A 1 99 ? -10.318 -3.505 16.707 1.00 93.56 99 GLY A C 1
ATOM 811 O O . GLY A 1 99 ? -9.564 -4.478 16.782 1.00 93.56 99 GLY A O 1
ATOM 812 N N . GLU A 1 100 ? -11.044 -3.245 15.630 1.00 92.56 100 GLU A N 1
ATOM 813 C CA . GLU A 1 100 ? -11.189 -4.141 14.484 1.00 92.56 100 GLU A CA 1
ATOM 814 C C . GLU A 1 100 ? -11.198 -3.379 13.153 1.00 92.56 100 GLU A C 1
ATOM 816 O O . GLU A 1 100 ? -11.561 -2.203 13.072 1.00 92.56 100 GLU A O 1
ATOM 821 N N . LEU A 1 101 ? -10.784 -4.065 12.092 1.00 91.19 101 LEU A N 1
ATOM 822 C CA . LEU A 1 101 ? -10.842 -3.596 10.714 1.00 91.19 101 LEU A CA 1
ATOM 823 C C . LEU A 1 101 ? -12.124 -4.128 10.086 1.00 91.19 101 LEU A C 1
ATOM 825 O O . LEU A 1 101 ? -12.228 -5.302 9.733 1.00 91.19 101 LEU A O 1
ATOM 829 N N . ILE A 1 102 ? -13.128 -3.267 9.990 1.00 89.25 102 ILE A N 1
ATOM 830 C CA . ILE A 1 102 ? -14.488 -3.688 9.632 1.00 89.25 102 ILE A CA 1
ATOM 831 C C . ILE A 1 102 ? -14.773 -3.582 8.139 1.00 89.25 102 ILE A C 1
ATOM 833 O O . ILE A 1 102 ? -15.742 -4.168 7.661 1.00 89.25 102 ILE A O 1
ATOM 837 N N . ASP A 1 103 ? -13.951 -2.834 7.405 1.00 89.31 103 ASP A N 1
ATOM 838 C CA . ASP A 1 103 ? -14.104 -2.671 5.965 1.00 89.31 103 ASP A CA 1
ATOM 839 C C . ASP A 1 103 ? -12.781 -2.269 5.304 1.00 89.31 103 ASP A C 1
ATOM 841 O O . ASP A 1 103 ? -11.883 -1.715 5.947 1.00 89.31 103 ASP A O 1
ATOM 845 N N . ALA A 1 104 ? -12.679 -2.516 4.002 1.00 90.25 104 ALA A N 1
ATOM 846 C CA . ALA A 1 104 ? -11.549 -2.116 3.179 1.00 90.25 104 ALA A CA 1
ATOM 847 C C . ALA A 1 104 ? -12.022 -1.694 1.788 1.00 90.25 104 ALA A C 1
ATOM 849 O O . ALA A 1 104 ? -12.997 -2.209 1.241 1.00 90.25 104 ALA A O 1
ATOM 850 N N . TYR A 1 105 ? -11.310 -0.750 1.190 1.00 89.81 105 TYR A N 1
ATOM 851 C CA . TYR A 1 105 ? -11.651 -0.168 -0.092 1.00 89.81 105 TYR A CA 1
ATOM 852 C C . TYR A 1 105 ? -10.415 -0.014 -0.963 1.00 89.81 105 TYR A C 1
ATOM 854 O O . TYR A 1 105 ? -9.421 0.576 -0.557 1.00 89.81 105 TYR A O 1
ATOM 862 N N . LEU A 1 106 ? -10.502 -0.515 -2.190 1.00 92.19 106 LEU A N 1
ATOM 863 C CA . LEU A 1 106 ? -9.485 -0.309 -3.206 1.00 92.19 106 LEU A CA 1
ATOM 864 C C . LEU A 1 106 ? -9.856 0.904 -4.060 1.00 92.19 106 LEU A C 1
ATOM 866 O O . LEU A 1 106 ? -10.901 0.899 -4.715 1.00 92.19 106 LEU A O 1
ATOM 870 N N . ASN A 1 107 ? -8.993 1.921 -4.096 1.00 90.50 107 ASN A N 1
ATOM 871 C CA . ASN A 1 107 ? -9.124 3.081 -4.981 1.00 90.50 107 ASN A CA 1
ATOM 872 C C . ASN A 1 107 ? -8.827 2.692 -6.434 1.00 90.50 107 ASN A C 1
ATOM 874 O O . ASN A 1 107 ? -7.798 3.078 -6.981 1.00 90.50 107 ASN A O 1
ATOM 878 N N . ARG A 1 108 ? -9.711 1.898 -7.047 1.00 92.25 108 ARG A N 1
ATOM 879 C CA . ARG A 1 108 ? -9.457 1.287 -8.355 1.00 92.25 108 ARG A CA 1
ATOM 880 C C . ARG A 1 108 ? -9.125 2.297 -9.437 1.00 92.25 108 ARG A C 1
ATOM 882 O O . ARG A 1 108 ? -9.778 3.336 -9.516 1.00 92.25 108 ARG A O 1
ATOM 889 N N . PHE A 1 109 ? -8.136 1.960 -10.263 1.00 93.44 109 PHE A N 1
ATOM 890 C CA . PHE A 1 109 ? -7.845 2.727 -11.464 1.00 93.44 109 PHE A CA 1
ATOM 891 C C . PHE A 1 109 ? -9.083 2.798 -12.360 1.00 93.44 109 PHE A C 1
ATOM 893 O O . PHE A 1 109 ? -9.906 1.885 -12.416 1.00 93.44 109 PHE A O 1
ATOM 900 N N . ILE A 1 110 ? -9.215 3.923 -13.044 1.00 89.50 110 ILE A N 1
ATOM 901 C CA . ILE A 1 110 ? -10.190 4.136 -14.099 1.00 89.50 110 ILE A CA 1
ATOM 902 C C . ILE A 1 110 ? -9.634 3.441 -15.336 1.00 89.50 110 ILE A C 1
ATOM 904 O O . ILE A 1 110 ? -8.579 3.835 -15.843 1.00 89.50 110 ILE A O 1
ATOM 908 N N . TYR A 1 111 ? -10.328 2.400 -15.783 1.00 88.75 111 TYR A N 1
ATOM 909 C CA . TYR A 1 111 ? -9.971 1.642 -16.972 1.00 88.75 111 TYR A CA 1
ATOM 910 C C . TYR A 1 111 ? -10.694 2.185 -18.211 1.00 88.75 111 TYR A C 1
ATOM 912 O O . TYR A 1 111 ? -11.850 2.597 -18.103 1.00 88.75 111 TYR A O 1
ATOM 920 N N . PRO A 1 112 ? -10.033 2.201 -19.381 1.00 87.75 112 PRO A N 1
ATOM 921 C CA . PRO A 1 112 ? -10.706 2.399 -20.657 1.00 87.75 112 PRO A CA 1
ATOM 922 C C . PRO A 1 112 ? -11.563 1.173 -21.009 1.00 87.75 112 PRO A C 1
ATOM 924 O O . PRO A 1 112 ? -11.375 0.089 -20.448 1.00 87.75 112 PRO A O 1
ATOM 927 N N . ASP A 1 113 ? -12.467 1.336 -21.975 1.00 87.50 113 ASP A N 1
ATOM 928 C CA . ASP A 1 113 ? -13.317 0.247 -22.457 1.00 87.50 113 ASP A CA 1
ATOM 929 C C . ASP A 1 113 ? -12.488 -0.973 -22.890 1.00 87.50 113 ASP A C 1
ATOM 931 O O . ASP A 1 113 ? -11.447 -0.855 -23.541 1.00 87.50 113 ASP A O 1
ATOM 935 N N . GLY A 1 114 ? -12.961 -2.163 -22.514 1.00 86.88 114 GLY A N 1
ATOM 936 C CA . GLY A 1 114 ? -12.315 -3.437 -22.840 1.00 86.88 114 GLY A CA 1
ATOM 937 C C . GLY A 1 114 ? -11.213 -3.888 -21.874 1.00 86.88 114 GLY A C 1
ATOM 938 O O . GLY A 1 114 ? -10.690 -4.984 -22.053 1.00 86.88 114 GLY A O 1
ATOM 939 N N . VAL A 1 115 ? -10.878 -3.106 -20.841 1.00 90.25 115 VAL A N 1
ATOM 940 C CA . VAL A 1 115 ? -9.975 -3.537 -19.758 1.00 90.25 115 VAL A CA 1
ATOM 941 C C . VAL A 1 115 ? -10.793 -3.841 -18.504 1.00 90.25 115 VAL A C 1
ATOM 943 O O . VAL A 1 115 ? -11.391 -2.943 -17.913 1.00 90.25 115 VAL A O 1
ATOM 946 N N . GLY A 1 116 ? -10.829 -5.113 -18.096 1.00 88.19 116 GLY A N 1
ATOM 947 C CA . GLY A 1 116 ? -11.589 -5.550 -16.924 1.00 88.19 116 GLY A CA 1
ATOM 948 C C . GLY A 1 116 ? -10.817 -5.382 -15.616 1.00 88.19 116 GLY A C 1
ATOM 949 O O . GLY A 1 116 ? -11.368 -4.908 -14.620 1.00 88.19 116 GLY A O 1
ATOM 950 N N . ARG A 1 117 ? -9.542 -5.782 -15.612 1.00 92.00 117 ARG A N 1
ATOM 951 C CA . ARG A 1 117 ? -8.647 -5.786 -14.446 1.00 92.00 117 ARG A CA 1
ATOM 952 C C . ARG A 1 117 ? -7.247 -5.326 -14.831 1.00 92.00 117 ARG A C 1
ATOM 954 O O . ARG A 1 117 ? -6.831 -5.444 -15.981 1.00 92.00 117 ARG A O 1
ATOM 961 N N . TRP A 1 118 ? -6.470 -4.869 -13.852 1.00 94.38 118 TRP A N 1
ATOM 962 C CA . TRP A 1 118 ? -5.073 -4.504 -14.091 1.00 94.38 118 TRP A CA 1
ATOM 963 C C . TRP A 1 118 ? -4.218 -5.709 -14.490 1.00 94.38 118 TRP A C 1
ATOM 965 O O . TRP A 1 118 ? -3.301 -5.573 -15.296 1.00 94.38 118 TRP A O 1
ATOM 975 N N . SER A 1 119 ? -4.546 -6.896 -13.969 1.00 92.06 119 SER A N 1
ATOM 976 C CA . SER A 1 119 ? -3.892 -8.159 -14.328 1.00 92.06 119 SER A CA 1
ATOM 977 C C . SER A 1 119 ? -4.046 -8.528 -15.804 1.00 92.06 119 SER A C 1
ATOM 979 O O . SER A 1 119 ? -3.192 -9.225 -16.336 1.00 92.06 119 SER A O 1
ATOM 981 N N . ASP A 1 120 ? -5.084 -8.036 -16.489 1.00 91.94 120 ASP A N 1
ATOM 982 C CA . ASP A 1 120 ? -5.283 -8.275 -17.929 1.00 91.94 120 ASP A CA 1
ATOM 983 C C . ASP A 1 120 ? -4.213 -7.557 -18.770 1.00 91.94 120 ASP A C 1
ATOM 985 O O . ASP A 1 120 ? -4.014 -7.841 -19.950 1.00 91.94 120 ASP A O 1
ATOM 989 N N . LEU A 1 121 ? -3.512 -6.608 -18.144 1.00 93.19 121 LEU A N 1
ATOM 990 C CA . LEU A 1 121 ? -2.402 -5.858 -18.708 1.00 93.19 121 LEU A CA 1
ATOM 991 C C . LEU A 1 121 ? -1.050 -6.380 -18.213 1.00 93.19 121 LEU A C 1
ATOM 993 O O . LEU A 1 121 ? -0.040 -5.697 -18.406 1.00 93.19 121 LEU A O 1
ATOM 997 N N . ASP A 1 122 ? -1.005 -7.553 -17.576 1.00 87.62 122 ASP A N 1
ATOM 998 C CA . ASP A 1 122 ? 0.253 -8.234 -17.287 1.00 87.62 122 ASP A CA 1
ATOM 999 C C . ASP A 1 122 ? 0.922 -8.629 -18.616 1.00 87.62 122 ASP A C 1
ATOM 1001 O O . ASP A 1 122 ? 0.276 -9.069 -19.566 1.00 87.62 122 ASP A O 1
ATOM 1005 N N . GLY A 1 123 ? 2.225 -8.384 -18.721 1.00 85.81 123 GLY A N 1
ATOM 1006 C CA . GLY A 1 123 ? 2.991 -8.583 -19.948 1.00 85.81 123 GLY A CA 1
ATOM 1007 C C . GLY A 1 123 ? 3.680 -7.312 -20.433 1.00 85.81 123 GLY A C 1
ATOM 1008 O O . GLY A 1 123 ? 3.169 -6.190 -20.320 1.00 85.81 123 GLY A O 1
ATOM 1009 N N . LYS A 1 124 ? 4.877 -7.492 -20.989 1.00 84.81 124 LYS A N 1
ATOM 1010 C CA . LYS A 1 124 ? 5.739 -6.394 -21.440 1.00 84.81 124 LYS A CA 1
ATOM 1011 C C . LYS A 1 124 ? 5.107 -5.543 -22.549 1.00 84.81 124 LYS A C 1
ATOM 1013 O O . LYS A 1 124 ? 5.216 -4.321 -22.503 1.00 84.81 124 LYS A O 1
ATOM 1018 N N . ASP A 1 125 ? 4.340 -6.159 -23.449 1.00 89.19 125 ASP A N 1
ATOM 1019 C CA . ASP A 1 125 ? 3.724 -5.481 -24.602 1.00 89.19 125 ASP A CA 1
ATOM 1020 C C . ASP A 1 125 ? 2.604 -4.503 -24.202 1.00 89.19 125 ASP A C 1
ATOM 1022 O O . ASP A 1 125 ? 2.189 -3.648 -24.983 1.00 89.19 125 ASP A O 1
ATOM 1026 N N . ASN A 1 126 ? 2.124 -4.582 -22.957 1.00 92.94 126 ASN A N 1
ATOM 1027 C CA . ASN A 1 126 ? 1.107 -3.680 -22.421 1.00 92.94 126 ASN A CA 1
ATOM 1028 C C . ASN A 1 126 ? 1.697 -2.465 -21.679 1.00 92.94 126 ASN A C 1
ATOM 1030 O O . ASN A 1 126 ? 0.933 -1.671 -21.128 1.00 92.94 126 ASN A O 1
ATOM 1034 N N . ALA A 1 127 ? 3.024 -2.276 -21.666 1.00 91.44 127 ALA A N 1
ATOM 1035 C CA . ALA A 1 127 ? 3.668 -1.174 -20.942 1.00 91.44 127 ALA A CA 1
ATOM 1036 C C . ALA A 1 127 ? 3.137 0.209 -21.354 1.00 91.44 127 ALA A C 1
ATOM 1038 O O . ALA A 1 127 ? 2.772 1.016 -20.498 1.00 91.44 127 ALA A O 1
ATOM 1039 N N . GLU A 1 128 ? 3.004 0.468 -22.658 1.00 92.00 128 GLU A N 1
ATOM 1040 C CA . GLU A 1 128 ? 2.475 1.744 -23.153 1.00 92.00 128 GLU A CA 1
ATOM 1041 C C . GLU A 1 128 ? 1.010 1.955 -22.734 1.00 92.00 128 GLU A C 1
ATOM 1043 O O . GLU A 1 128 ? 0.622 3.055 -22.338 1.00 92.00 128 GLU A O 1
ATOM 1048 N N . LYS A 1 129 ? 0.192 0.892 -22.752 1.00 94.06 129 LYS A N 1
ATOM 1049 C CA . LYS A 1 129 ? -1.205 0.955 -22.296 1.00 94.06 129 LYS A CA 1
ATOM 1050 C C . LYS A 1 129 ? -1.286 1.279 -20.806 1.00 94.06 129 LYS A C 1
ATOM 1052 O O . LYS A 1 129 ? -2.056 2.158 -20.429 1.00 94.06 129 LYS A O 1
ATOM 1057 N N . ARG A 1 130 ? -0.468 0.631 -19.967 1.00 94.44 130 ARG A N 1
ATOM 1058 C CA . ARG A 1 130 ? -0.413 0.919 -18.524 1.00 94.44 130 ARG A CA 1
ATOM 1059 C C . ARG A 1 130 ? -0.006 2.369 -18.267 1.00 94.44 130 ARG A C 1
ATOM 1061 O O . ARG A 1 130 ? -0.686 3.055 -17.511 1.00 94.44 130 ARG A O 1
ATOM 1068 N N . LEU A 1 131 ? 1.023 2.875 -18.949 1.00 92.69 131 LEU A N 1
ATOM 1069 C CA . LEU A 1 131 ? 1.447 4.278 -18.843 1.00 92.69 131 LEU A CA 1
ATOM 1070 C C . LEU A 1 131 ? 0.345 5.266 -19.257 1.00 92.69 131 LEU A C 1
ATOM 1072 O O . LEU A 1 131 ? 0.133 6.265 -18.565 1.00 92.69 131 LEU A O 1
ATOM 1076 N N . LYS A 1 132 ? -0.393 4.978 -20.338 1.00 93.25 132 LYS A N 1
ATOM 1077 C CA . LYS A 1 132 ? -1.560 5.776 -20.750 1.00 93.25 132 LYS A CA 1
ATOM 1078 C C . LYS A 1 132 ? -2.644 5.787 -19.674 1.00 93.25 132 LYS A C 1
ATOM 1080 O O . LYS A 1 132 ? -3.126 6.864 -19.339 1.00 93.25 132 LYS A O 1
ATOM 1085 N N . ILE A 1 133 ? -2.974 4.632 -19.087 1.00 93.69 133 ILE A N 1
ATOM 1086 C CA . ILE A 1 133 ? -3.962 4.537 -17.999 1.00 93.69 133 ILE A CA 1
ATOM 1087 C C . ILE A 1 133 ? -3.515 5.353 -16.783 1.00 93.69 133 ILE A C 1
ATOM 1089 O O . ILE A 1 133 ? -4.296 6.139 -16.250 1.00 93.69 133 ILE A O 1
ATOM 1093 N N . LEU A 1 134 ? -2.253 5.225 -16.369 1.00 93.00 134 LEU A N 1
ATOM 1094 C CA . LEU A 1 134 ? -1.703 5.964 -15.225 1.00 93.00 134 LEU A CA 1
ATOM 1095 C C . LEU A 1 134 ? -1.676 7.486 -15.451 1.00 93.00 134 LEU A C 1
ATOM 1097 O O . LEU A 1 134 ? -1.661 8.243 -14.484 1.00 93.00 134 LEU A O 1
ATOM 1101 N N . SER A 1 135 ? -1.702 7.931 -16.710 1.00 91.50 135 SER A N 1
ATOM 1102 C CA . SER A 1 135 ? -1.667 9.348 -17.096 1.00 91.50 135 SER A CA 1
ATOM 1103 C C . SER A 1 135 ? -3.052 9.979 -17.293 1.00 91.50 135 SER A C 1
ATOM 1105 O O . SER A 1 135 ? -3.135 11.163 -17.621 1.00 91.50 135 SER A O 1
ATOM 1107 N N . ILE A 1 136 ? -4.145 9.224 -17.112 1.00 90.25 136 ILE A N 1
ATOM 1108 C CA . ILE A 1 136 ? -5.511 9.749 -17.259 1.00 90.25 136 ILE A CA 1
ATOM 1109 C C . ILE A 1 136 ? -5.742 10.910 -16.263 1.00 90.25 136 ILE A C 1
ATOM 1111 O O . ILE A 1 136 ? -5.421 10.790 -15.076 1.00 90.25 136 ILE A O 1
ATOM 1115 N N . PRO A 1 137 ? -6.320 12.049 -16.689 1.00 87.25 137 PRO A N 1
ATOM 1116 C CA . PRO A 1 137 ? -6.686 13.122 -15.769 1.00 87.25 137 PRO A CA 1
ATOM 1117 C C . PRO A 1 137 ? -7.638 12.631 -14.673 1.00 87.25 137 PRO A C 1
ATOM 1119 O O . PRO A 1 137 ? -8.595 11.912 -14.946 1.00 87.25 137 PRO A O 1
ATOM 1122 N N . ASN A 1 138 ? -7.401 13.040 -13.423 1.00 84.88 138 ASN A N 1
ATOM 1123 C CA . ASN A 1 138 ? -8.171 12.593 -12.252 1.00 84.88 138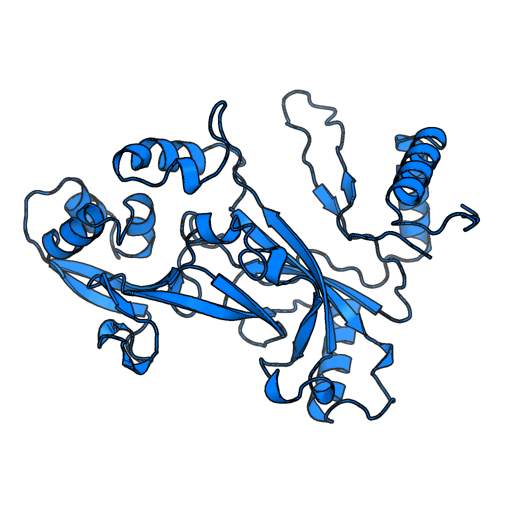 ASN A CA 1
ATOM 1124 C C . ASN A 1 138 ? -8.148 11.071 -12.012 1.00 84.88 138 ASN A C 1
ATOM 1126 O O . ASN A 1 138 ? -9.041 10.538 -11.345 1.00 84.88 138 ASN A O 1
ATOM 1130 N N . GLN A 1 139 ? -7.120 10.378 -12.514 1.00 90.25 139 GLN A N 1
ATOM 1131 C CA . GLN A 1 139 ? -6.891 8.968 -12.224 1.00 90.25 139 GLN A CA 1
ATOM 1132 C C . GLN A 1 139 ? -6.856 8.719 -10.708 1.00 90.25 139 GLN A C 1
ATOM 1134 O O . GLN A 1 139 ? -6.325 9.514 -9.920 1.00 90.25 139 GLN A O 1
ATOM 1139 N N . LYS A 1 140 ? -7.456 7.604 -10.291 1.00 89.62 140 LYS A N 1
ATOM 1140 C CA . LYS A 1 140 ? -7.373 7.118 -8.914 1.00 89.62 140 LYS A CA 1
ATOM 1141 C C . LYS A 1 140 ? -5.963 6.623 -8.647 1.00 89.62 140 LYS A C 1
ATOM 1143 O O . LYS A 1 140 ? -5.242 6.222 -9.547 1.00 89.62 140 LYS A O 1
ATOM 1148 N N . ASP A 1 141 ? -5.548 6.658 -7.395 1.00 90.12 141 ASP A N 1
ATOM 1149 C CA . ASP A 1 141 ? -4.167 6.335 -7.053 1.00 90.12 141 ASP A CA 1
ATOM 1150 C C . ASP A 1 141 ? -3.942 4.869 -6.716 1.00 90.12 141 ASP A C 1
ATOM 1152 O O . ASP A 1 141 ? -2.855 4.559 -6.254 1.00 90.12 141 ASP A O 1
ATOM 1156 N N . GLY A 1 142 ? -4.930 3.987 -6.897 1.00 92.56 142 GLY A N 1
ATOM 1157 C CA . GLY A 1 142 ? -4.795 2.553 -6.645 1.00 92.56 142 GLY A CA 1
ATOM 1158 C C . GLY A 1 142 ? -4.455 2.195 -5.196 1.00 92.56 142 GLY A C 1
ATOM 1159 O O . GLY A 1 142 ? -4.014 1.079 -4.941 1.00 92.56 142 GLY A O 1
ATOM 1160 N N . SER A 1 143 ? -4.572 3.129 -4.249 1.00 92.31 143 SER A N 1
ATOM 1161 C CA . SER A 1 143 ? -4.291 2.864 -2.838 1.00 92.31 143 SER A CA 1
ATOM 1162 C C . SER A 1 143 ? -5.386 2.016 -2.193 1.00 92.31 143 SER A C 1
ATOM 1164 O O . SER A 1 143 ? -6.546 2.046 -2.614 1.00 92.31 143 SER A O 1
ATOM 1166 N N . ILE A 1 144 ? -5.035 1.281 -1.141 1.00 91.88 144 ILE A N 1
ATOM 1167 C CA . ILE A 1 144 ? -6.022 0.645 -0.272 1.00 91.88 144 ILE A CA 1
ATOM 1168 C C . ILE A 1 144 ? -6.295 1.567 0.904 1.00 91.88 144 ILE A C 1
ATOM 1170 O O . ILE A 1 144 ? -5.387 2.063 1.575 1.00 91.88 144 ILE A O 1
ATOM 1174 N N . GLU A 1 145 ? -7.574 1.747 1.173 1.00 90.75 145 GLU A N 1
ATOM 1175 C CA . GLU A 1 145 ? -8.089 2.389 2.359 1.00 90.75 145 GLU A CA 1
ATOM 1176 C C . GLU A 1 145 ? -8.796 1.369 3.238 1.00 90.75 145 GLU A C 1
ATOM 1178 O O . GLU A 1 145 ? -9.348 0.381 2.763 1.00 90.75 145 GLU A O 1
ATOM 1183 N N . VAL A 1 146 ? -8.776 1.607 4.537 1.00 89.12 146 VAL A N 1
ATOM 1184 C CA . VAL A 1 146 ? -9.313 0.694 5.544 1.00 89.12 146 VAL A CA 1
ATOM 1185 C C . VAL A 1 146 ? -10.131 1.484 6.537 1.00 89.12 146 VAL A C 1
ATOM 1187 O O . VAL A 1 146 ? -9.755 2.599 6.914 1.00 89.12 146 VAL A O 1
ATOM 1190 N N . LEU A 1 147 ? -11.244 0.899 6.962 1.00 88.06 147 LEU A N 1
ATOM 1191 C CA . LEU A 1 147 ? -12.016 1.429 8.063 1.00 88.06 147 LEU A CA 1
ATOM 1192 C C . LEU A 1 147 ? -11.709 0.651 9.334 1.00 88.06 147 LEU A C 1
ATOM 1194 O O . LEU A 1 147 ? -12.006 -0.537 9.458 1.00 88.06 147 LEU A O 1
ATOM 1198 N N . MET A 1 148 ? -11.167 1.379 10.297 1.00 88.94 148 MET A N 1
ATOM 1199 C CA . MET A 1 148 ? -10.885 0.899 11.633 1.00 88.94 148 MET A CA 1
ATOM 1200 C C . MET A 1 148 ? -11.983 1.364 12.590 1.00 88.94 148 MET A C 1
ATOM 1202 O O . MET A 1 148 ? -12.325 2.547 12.629 1.00 88.94 148 MET A O 1
ATOM 1206 N N . LYS A 1 149 ? -12.507 0.430 13.378 1.00 90.25 149 LYS A N 1
ATOM 1207 C CA . LYS A 1 149 ? -13.418 0.670 14.495 1.00 90.25 149 LYS A CA 1
ATOM 1208 C C . LYS A 1 149 ? -12.648 0.442 15.792 1.00 90.25 149 LYS A C 1
ATOM 1210 O O . LYS A 1 149 ? -12.295 -0.687 16.113 1.00 90.25 149 LYS A O 1
ATOM 1215 N N . ILE A 1 150 ? -12.375 1.523 16.508 1.00 91.31 150 ILE A N 1
ATOM 1216 C CA . ILE A 1 150 ? -11.718 1.544 17.816 1.00 91.31 150 ILE A CA 1
ATOM 1217 C C . ILE A 1 150 ? -12.771 1.347 18.905 1.00 91.31 150 ILE A C 1
ATOM 1219 O O . ILE A 1 150 ? -13.777 2.057 18.905 1.00 91.31 150 ILE A O 1
ATOM 1223 N N . ASP A 1 151 ? -12.537 0.411 19.823 1.00 93.31 151 ASP A N 1
ATOM 1224 C CA . ASP A 1 151 ? -13.454 0.069 20.916 1.00 93.31 151 ASP A CA 1
ATOM 1225 C C . ASP A 1 151 ? -13.107 0.855 22.183 1.00 93.31 151 ASP A C 1
ATOM 1227 O O . ASP A 1 151 ? -12.124 0.571 22.869 1.00 93.31 151 ASP A O 1
ATOM 1231 N N . THR A 1 152 ? -13.917 1.870 22.497 1.00 92.44 152 THR A N 1
ATOM 1232 C CA . THR A 1 152 ? -13.702 2.710 23.684 1.00 92.44 152 THR A CA 1
ATOM 1233 C C . THR A 1 152 ? -14.113 1.996 24.965 1.00 92.44 152 THR A C 1
ATOM 1235 O O . THR A 1 152 ? -13.652 2.360 26.046 1.00 92.44 152 THR A O 1
ATOM 1238 N N . THR A 1 153 ? -14.929 0.942 24.863 1.00 93.56 153 THR A N 1
ATOM 1239 C CA . THR A 1 153 ? -15.409 0.178 26.015 1.00 93.56 153 THR A CA 1
ATOM 1240 C C . THR A 1 153 ? -14.319 -0.687 26.638 1.00 93.56 153 THR A C 1
ATOM 1242 O O . THR A 1 153 ? -14.534 -1.226 27.720 1.00 93.56 153 THR A O 1
ATOM 1245 N N . LEU A 1 154 ? -13.171 -0.856 25.974 1.00 93.56 154 LEU A N 1
ATOM 1246 C CA . LEU A 1 154 ? -12.027 -1.595 26.511 1.00 93.56 154 LEU A CA 1
ATOM 1247 C C . LEU A 1 154 ? -11.346 -0.859 27.674 1.00 93.56 154 LEU A C 1
ATOM 1249 O O . LEU A 1 154 ? -10.722 -1.506 28.517 1.00 93.56 154 LEU A O 1
ATOM 1253 N N . LEU A 1 155 ? -11.495 0.467 27.749 1.00 93.06 155 LEU A N 1
ATOM 1254 C CA . LEU A 1 155 ? -10.956 1.283 28.835 1.00 93.06 155 LEU A CA 1
ATOM 1255 C C . LEU A 1 155 ? -11.613 0.933 30.176 1.00 93.06 155 LEU A C 1
ATOM 1257 O O . LEU A 1 155 ? -12.833 0.800 30.276 1.00 93.06 155 LEU A O 1
ATOM 1261 N N . GLY A 1 156 ? -10.803 0.779 31.224 1.00 88.62 156 GLY A N 1
ATOM 1262 C CA . GLY A 1 156 ? -11.258 0.497 32.585 1.00 88.62 156 GLY A CA 1
ATOM 1263 C C . GLY A 1 156 ? -11.674 -0.956 32.842 1.00 88.62 156 GLY A C 1
ATOM 1264 O O . GLY A 1 156 ? -11.875 -1.330 33.998 1.00 88.62 156 GLY A O 1
ATOM 1265 N N . LYS A 1 157 ? -11.754 -1.809 31.808 1.00 89.88 157 LYS A N 1
ATOM 1266 C CA . LYS A 1 157 ? -12.098 -3.237 31.957 1.00 89.88 157 LYS A CA 1
ATOM 1267 C C . LYS A 1 157 ? -10.922 -4.118 32.400 1.00 89.88 157 LYS A C 1
ATOM 1269 O O . LYS A 1 157 ? -11.140 -5.289 32.693 1.00 89.88 157 LYS A O 1
ATOM 1274 N N . LYS A 1 158 ? -9.691 -3.585 32.453 1.00 88.06 158 LYS A N 1
ATOM 1275 C CA . LYS A 1 158 ? -8.448 -4.320 32.792 1.00 88.06 158 LYS A CA 1
ATOM 1276 C C . LYS A 1 158 ? -8.195 -5.571 31.926 1.00 88.06 158 LYS A C 1
ATOM 1278 O O . LYS A 1 158 ? -7.587 -6.535 32.383 1.00 88.06 158 LYS A O 1
ATOM 1283 N N . ILE A 1 159 ? -8.680 -5.562 30.681 1.00 92.69 159 ILE A N 1
ATOM 1284 C CA . ILE A 1 159 ? -8.465 -6.640 29.695 1.00 92.69 159 ILE A CA 1
ATOM 1285 C C . ILE A 1 159 ? -7.196 -6.375 28.869 1.00 92.69 159 ILE A C 1
ATOM 1287 O O . ILE A 1 159 ? -6.530 -7.310 28.427 1.00 92.69 159 ILE A O 1
ATOM 1291 N N . LEU A 1 160 ? -6.860 -5.099 28.670 1.00 93.81 160 LEU A N 1
ATOM 1292 C CA . LEU A 1 160 ? -5.695 -4.664 27.908 1.00 93.81 160 LEU A CA 1
ATOM 1293 C C . LEU A 1 160 ? -4.418 -4.722 28.745 1.00 93.81 160 LEU A C 1
ATOM 1295 O O . LEU A 1 160 ? -4.448 -4.553 29.965 1.00 93.81 160 LEU A O 1
ATOM 1299 N N . GLU A 1 161 ? -3.278 -4.890 28.074 1.00 94.81 161 GLU A N 1
ATOM 1300 C CA . GLU A 1 161 ? -1.992 -4.611 28.713 1.00 94.81 161 GLU A CA 1
ATOM 1301 C C . GLU A 1 161 ? -1.920 -3.122 29.120 1.00 94.81 161 GLU A C 1
ATOM 1303 O O . GLU A 1 161 ? -2.376 -2.262 28.357 1.00 94.81 161 GLU A O 1
ATOM 1308 N N . PRO A 1 162 ? -1.313 -2.766 30.271 1.00 94.00 162 PRO A N 1
ATOM 1309 C CA . PRO A 1 162 ? -1.359 -1.395 30.792 1.00 94.00 162 PRO A CA 1
ATOM 1310 C C . PRO A 1 162 ? -0.827 -0.325 29.829 1.00 94.00 162 PRO A C 1
ATOM 1312 O O . PRO A 1 162 ? -1.273 0.821 29.841 1.00 94.00 162 PRO A O 1
ATOM 1315 N N . GLU A 1 163 ? 0.161 -0.666 29.000 1.00 92.44 163 GLU A N 1
ATOM 1316 C CA . GLU A 1 163 ? 0.678 0.247 27.978 1.00 92.44 163 GLU A CA 1
ATOM 1317 C C . GLU A 1 163 ? -0.303 0.453 26.821 1.00 92.44 163 GLU A C 1
ATOM 1319 O O . GLU A 1 163 ? -0.448 1.577 26.336 1.00 92.44 163 GLU A O 1
ATOM 1324 N N . VAL A 1 164 ? -1.004 -0.610 26.425 1.00 93.44 164 VAL A N 1
ATOM 1325 C CA . VAL A 1 164 ? -2.010 -0.589 25.360 1.00 93.44 164 VAL A CA 1
ATOM 1326 C C . VAL A 1 164 ? -3.226 0.216 25.808 1.00 93.44 164 VAL A C 1
ATOM 1328 O O . VAL A 1 164 ? -3.723 1.027 25.034 1.00 93.44 164 VAL A O 1
ATOM 1331 N N . GLU A 1 165 ? -3.651 0.083 27.067 1.00 94.75 165 GLU A N 1
ATOM 1332 C CA . GLU A 1 165 ? -4.729 0.899 27.642 1.00 94.75 165 GLU A CA 1
ATOM 1333 C C . GLU A 1 165 ? -4.378 2.396 27.617 1.00 94.75 165 GLU A C 1
ATOM 1335 O O . GLU A 1 165 ? -5.113 3.197 27.040 1.00 94.75 165 GLU A O 1
ATOM 1340 N N . ARG A 1 166 ? -3.191 2.776 28.117 1.00 93.94 166 ARG A N 1
ATOM 1341 C CA . ARG A 1 166 ? -2.705 4.170 28.041 1.00 93.94 166 ARG A CA 1
ATOM 1342 C C . ARG A 1 166 ? -2.598 4.673 26.603 1.00 93.94 166 ARG A C 1
ATOM 1344 O O . ARG A 1 166 ? -2.818 5.854 26.331 1.00 93.94 166 ARG A O 1
ATOM 1351 N N . ALA A 1 167 ? -2.198 3.810 25.672 1.00 91.94 167 ALA A N 1
ATOM 1352 C CA . ALA A 1 167 ? -2.136 4.162 24.263 1.00 91.94 167 ALA A CA 1
ATOM 1353 C C . ALA A 1 167 ? -3.532 4.392 23.677 1.00 91.94 167 ALA A C 1
ATOM 1355 O O . ALA A 1 167 ? -3.723 5.389 22.983 1.00 91.94 167 ALA A O 1
ATOM 1356 N N . LEU A 1 168 ? -4.499 3.528 23.992 1.00 93.50 168 LEU A N 1
ATOM 1357 C CA . LEU A 1 168 ? -5.890 3.655 23.570 1.00 93.50 168 LEU A CA 1
ATOM 1358 C C . LEU A 1 168 ? -6.509 4.970 24.062 1.00 93.50 168 LEU A C 1
ATOM 1360 O O . LEU A 1 168 ? -7.099 5.688 23.258 1.00 93.50 168 LEU A O 1
ATOM 1364 N N . GLU A 1 169 ? -6.302 5.348 25.327 1.00 94.19 169 GLU A N 1
ATOM 1365 C CA . GLU A 1 169 ? -6.754 6.646 25.858 1.00 94.19 169 GLU A CA 1
ATOM 1366 C C . GLU A 1 169 ? -6.197 7.824 25.047 1.00 94.19 169 GLU A C 1
ATOM 1368 O O . GLU A 1 169 ? -6.935 8.729 24.644 1.00 94.19 169 GLU A O 1
ATOM 1373 N N . ARG A 1 170 ? -4.887 7.804 24.756 1.00 91.94 170 ARG A N 1
ATOM 1374 C CA . ARG A 1 170 ? -4.247 8.836 23.925 1.00 91.94 170 ARG A CA 1
ATOM 1375 C C . ARG A 1 170 ? -4.817 8.849 22.516 1.00 91.94 170 ARG A C 1
ATOM 1377 O O . ARG A 1 170 ? -5.100 9.925 22.003 1.00 91.94 170 ARG A O 1
ATOM 1384 N N . ILE A 1 171 ? -4.986 7.681 21.900 1.00 89.88 171 ILE A N 1
ATOM 1385 C CA . ILE A 1 171 ? -5.541 7.544 20.553 1.00 89.88 171 ILE A CA 1
ATOM 1386 C C . ILE A 1 171 ? -6.945 8.138 20.516 1.00 89.88 171 ILE A C 1
ATOM 1388 O O . ILE A 1 171 ? -7.187 9.007 19.690 1.00 89.88 171 ILE A O 1
ATOM 1392 N N . ILE A 1 172 ? -7.838 7.768 21.438 1.00 88.56 172 ILE A N 1
ATOM 1393 C CA . ILE A 1 172 ? -9.198 8.324 21.509 1.00 88.56 172 ILE A CA 1
ATOM 1394 C C . ILE A 1 172 ? -9.150 9.848 21.629 1.00 88.56 172 ILE A C 1
ATOM 1396 O O . ILE A 1 172 ? -9.798 10.540 20.847 1.00 88.56 172 ILE A O 1
ATOM 1400 N N . LYS A 1 173 ? -8.304 10.389 22.514 1.00 86.75 173 LYS A N 1
ATOM 1401 C CA . LYS A 1 173 ? -8.113 11.840 22.632 1.00 86.75 173 LYS A CA 1
ATOM 1402 C C . LYS A 1 173 ? -7.619 12.470 21.327 1.00 86.75 173 LYS A C 1
ATOM 1404 O O . LYS A 1 173 ? -8.077 13.549 20.961 1.00 86.75 173 LYS A O 1
ATOM 1409 N N . MET A 1 174 ? -6.692 11.829 20.617 1.00 84.50 174 MET A N 1
ATOM 1410 C CA . MET A 1 174 ? -6.200 12.302 19.319 1.00 84.50 174 MET A CA 1
ATOM 1411 C C . MET A 1 174 ? -7.308 12.310 18.265 1.00 84.50 174 MET A C 1
ATOM 1413 O O . MET A 1 174 ? -7.402 13.271 17.506 1.00 84.50 174 MET A O 1
ATOM 1417 N N . ILE A 1 175 ? -8.165 11.286 18.240 1.00 82.06 175 ILE A N 1
ATOM 1418 C CA . ILE A 1 175 ? -9.343 11.240 17.366 1.00 82.06 175 ILE A CA 1
ATOM 1419 C C . ILE A 1 175 ? -10.276 12.405 17.711 1.00 82.06 175 ILE A C 1
ATOM 1421 O O . ILE A 1 175 ? -10.596 13.213 16.840 1.00 82.06 175 ILE A O 1
ATOM 1425 N N . ASP A 1 176 ? -10.644 12.544 18.984 1.00 79.81 176 ASP A N 1
ATOM 1426 C CA . ASP A 1 176 ? -11.616 13.531 19.470 1.00 79.81 176 ASP A CA 1
ATOM 1427 C C . ASP A 1 176 ? -11.143 14.977 19.285 1.00 79.81 176 ASP A C 1
ATOM 1429 O O . ASP A 1 176 ? -11.932 15.863 18.977 1.00 79.81 176 ASP A O 1
ATOM 1433 N N . THR A 1 177 ? -9.836 15.216 19.372 1.00 76.31 177 THR A N 1
ATOM 1434 C CA . THR A 1 177 ? -9.234 16.541 19.141 1.00 76.31 177 THR A CA 1
ATOM 1435 C C . THR A 1 177 ? -8.802 16.775 17.692 1.00 76.31 177 THR A C 1
ATOM 1437 O O . THR A 1 177 ? -8.255 17.827 17.361 1.00 76.31 177 THR A O 1
ATOM 1440 N N . GLY A 1 178 ? -9.010 15.799 16.806 1.00 71.88 178 GLY A N 1
ATOM 1441 C CA . GLY A 1 178 ? -8.618 15.896 15.407 1.00 71.88 178 GLY A CA 1
ATOM 1442 C C . GLY A 1 178 ? -7.103 15.982 15.182 1.00 71.88 178 GLY A C 1
ATOM 1443 O O . GLY A 1 178 ? -6.650 16.562 14.190 1.00 71.88 178 GLY A O 1
ATOM 1444 N N . GLN A 1 179 ? -6.299 15.404 16.064 1.00 79.12 179 GLN A N 1
ATOM 1445 C CA . GLN A 1 179 ? -4.870 15.251 15.824 1.00 79.12 179 GLN A CA 1
ATOM 1446 C C . GLN A 1 179 ? -4.605 14.218 14.721 1.00 79.12 179 GLN A C 1
ATOM 1448 O O . GLN A 1 179 ? -5.432 13.358 14.412 1.00 79.12 179 GLN A O 1
ATOM 1453 N N . LYS A 1 180 ? -3.437 14.322 14.080 1.00 81.62 180 LYS A N 1
ATOM 1454 C CA . LYS A 1 180 ? -3.016 13.356 13.058 1.00 81.62 180 LYS A CA 1
ATOM 1455 C C . LYS A 1 180 ? -2.647 12.038 13.729 1.00 81.62 180 LYS A C 1
ATOM 1457 O O . LYS A 1 180 ? -1.789 12.017 14.604 1.00 81.62 180 LYS A O 1
ATOM 1462 N N . LEU A 1 181 ? -3.255 10.956 13.262 1.00 83.75 181 LEU A N 1
ATOM 1463 C CA . LEU A 1 181 ? -2.872 9.588 13.593 1.00 83.75 181 LEU A CA 1
ATOM 1464 C C . LEU A 1 181 ? -2.188 8.949 12.399 1.00 83.75 181 LEU A C 1
ATOM 1466 O O . LEU A 1 181 ? -2.554 9.237 11.262 1.00 83.75 181 LEU A O 1
ATOM 1470 N N . PHE A 1 182 ? -1.230 8.076 12.676 1.00 84.81 182 PHE A N 1
ATOM 1471 C CA . PHE A 1 182 ? -0.492 7.326 11.676 1.00 84.81 182 PHE A CA 1
ATOM 1472 C C . PHE A 1 182 ? -0.697 5.835 11.909 1.00 84.81 182 PHE A C 1
ATOM 1474 O O . PHE A 1 182 ? -0.718 5.376 13.053 1.00 84.81 182 PHE A O 1
ATOM 1481 N N . CYS A 1 183 ? -0.832 5.083 10.823 1.00 84.75 183 CYS A N 1
ATOM 1482 C CA . CYS A 1 183 ? -0.889 3.632 10.880 1.00 84.75 183 CYS A CA 1
ATOM 1483 C C . CYS A 1 183 ? 0.229 2.996 10.054 1.00 84.75 183 CYS A C 1
ATOM 1485 O O . CYS A 1 183 ? 0.795 3.594 9.139 1.00 84.75 183 CYS A O 1
ATOM 1487 N N . SER A 1 184 ? 0.567 1.774 10.427 1.00 84.56 184 SER A N 1
ATOM 1488 C CA . SER A 1 184 ? 1.463 0.884 9.712 1.00 84.56 184 SER A CA 1
ATOM 1489 C C . SER A 1 184 ? 0.820 -0.488 9.675 1.00 84.56 184 SER A C 1
ATOM 1491 O O . SER A 1 184 ? -0.020 -0.826 10.504 1.00 84.56 184 SER A O 1
ATOM 1493 N N . MET A 1 185 ? 1.182 -1.279 8.685 1.00 86.75 185 MET A N 1
ATOM 1494 C CA . MET A 1 185 ? 0.503 -2.520 8.352 1.00 86.75 185 MET A CA 1
ATOM 1495 C C . MET A 1 185 ? 1.451 -3.703 8.456 1.00 86.75 185 MET A C 1
ATOM 1497 O O . MET A 1 185 ? 2.611 -3.608 8.060 1.00 86.75 185 MET A O 1
ATOM 1501 N N . GLY A 1 186 ? 0.946 -4.818 8.969 1.00 86.94 186 GLY A N 1
ATOM 1502 C CA . GLY A 1 186 ? 1.610 -6.105 8.840 1.00 86.94 186 GLY A CA 1
ATOM 1503 C C . GLY A 1 186 ? 1.100 -6.811 7.590 1.00 86.94 186 GLY A C 1
ATOM 1504 O O . GLY A 1 186 ? -0.105 -7.037 7.437 1.00 86.94 186 GLY A O 1
ATOM 1505 N N . THR A 1 187 ? 2.024 -7.150 6.695 1.00 89.06 187 THR A N 1
ATOM 1506 C CA . THR A 1 187 ? 1.746 -7.922 5.479 1.00 89.06 187 THR A CA 1
ATOM 1507 C C . THR A 1 187 ? 2.533 -9.219 5.505 1.00 89.06 187 THR A C 1
ATOM 1509 O O . THR A 1 187 ? 3.714 -9.224 5.839 1.00 89.06 187 THR A O 1
ATOM 1512 N N . ASN A 1 188 ? 1.875 -10.316 5.150 1.00 91.62 188 ASN A N 1
ATOM 1513 C CA . ASN A 1 188 ? 2.545 -11.505 4.662 1.00 91.62 188 ASN A CA 1
ATOM 1514 C C . ASN A 1 188 ? 2.614 -11.391 3.144 1.00 91.62 188 ASN A C 1
ATOM 1516 O O . ASN A 1 188 ? 1.655 -10.971 2.493 1.00 91.62 188 ASN A O 1
ATOM 1520 N N . VAL A 1 189 ? 3.743 -11.793 2.592 1.00 93.12 189 VAL A N 1
ATOM 1521 C CA . VAL A 1 189 ? 3.993 -11.820 1.156 1.00 93.12 189 VAL A CA 1
ATOM 1522 C C . VAL A 1 189 ? 4.453 -13.226 0.819 1.00 93.12 189 VAL A C 1
ATOM 1524 O O . VAL A 1 189 ? 5.135 -13.867 1.621 1.00 93.12 189 VAL A O 1
ATOM 1527 N N . GLU A 1 190 ? 4.037 -13.750 -0.327 1.00 94.75 190 GLU A N 1
ATOM 1528 C CA . GLU A 1 190 ? 4.450 -15.098 -0.723 1.00 94.75 190 GLU A CA 1
ATOM 1529 C C . GLU A 1 190 ? 5.931 -15.125 -1.097 1.00 94.75 190 GLU A C 1
ATOM 1531 O O . GLU A 1 190 ? 6.647 -16.080 -0.796 1.00 94.75 190 GLU A O 1
ATOM 1536 N N . TYR A 1 191 ? 6.380 -14.065 -1.763 1.00 96.75 191 TYR A N 1
ATOM 1537 C CA . TYR A 1 191 ? 7.773 -13.837 -2.091 1.00 96.75 191 TYR A CA 1
ATOM 1538 C C . TYR A 1 191 ? 8.014 -12.368 -2.429 1.00 96.75 191 TYR A C 1
ATOM 1540 O O . TYR A 1 191 ? 7.093 -11.624 -2.780 1.00 96.75 191 TYR A O 1
ATOM 1548 N N . SER A 1 192 ? 9.286 -12.001 -2.422 1.00 97.12 192 SER A N 1
ATOM 1549 C CA . SER A 1 192 ? 9.764 -10.680 -2.798 1.00 97.12 192 SER A CA 1
ATOM 1550 C C . SER A 1 192 ? 10.813 -10.765 -3.896 1.00 97.12 192 SER A C 1
ATOM 1552 O O . SER A 1 192 ? 11.574 -11.731 -3.966 1.00 97.12 192 SER A O 1
ATOM 1554 N N . ILE A 1 193 ? 10.877 -9.744 -4.746 1.00 98.19 193 ILE A N 1
ATOM 1555 C CA . ILE A 1 193 ? 11.889 -9.583 -5.791 1.00 98.19 193 ILE A CA 1
ATOM 1556 C C . ILE A 1 193 ? 12.748 -8.365 -5.456 1.00 98.19 193 ILE A C 1
ATOM 1558 O O . ILE A 1 193 ? 12.237 -7.268 -5.226 1.00 98.19 193 ILE A O 1
ATOM 1562 N N . CYS A 1 194 ? 14.068 -8.546 -5.448 1.00 98.38 194 CYS A N 1
ATOM 1563 C CA . CYS A 1 194 ? 15.008 -7.435 -5.320 1.00 98.38 194 CYS A CA 1
ATOM 1564 C C . CYS A 1 194 ? 15.043 -6.597 -6.608 1.00 98.38 194 CYS A C 1
ATOM 1566 O O . CYS A 1 194 ? 15.350 -7.125 -7.677 1.00 98.38 194 CYS A O 1
ATOM 1568 N N . SER A 1 195 ? 14.842 -5.282 -6.499 1.00 98.06 195 SER A N 1
ATOM 1569 C CA . SER A 1 195 ? 14.877 -4.355 -7.645 1.00 98.06 195 SER A CA 1
ATOM 1570 C C . SER A 1 195 ? 16.250 -4.205 -8.321 1.00 98.06 195 SER A C 1
ATOM 1572 O O . SER A 1 195 ? 16.340 -3.601 -9.385 1.00 98.06 195 SER A O 1
ATOM 1574 N N . VAL A 1 196 ? 17.320 -4.715 -7.701 1.00 98.06 196 VAL A N 1
ATOM 1575 C CA . VAL A 1 196 ? 18.709 -4.568 -8.174 1.00 98.06 196 VAL A CA 1
ATOM 1576 C C . VAL A 1 196 ? 19.163 -5.779 -8.981 1.00 98.06 196 VAL A C 1
ATOM 1578 O O . VAL A 1 196 ? 19.779 -5.627 -10.030 1.00 98.06 196 VAL A O 1
ATOM 1581 N N . CYS A 1 197 ? 18.899 -6.985 -8.472 1.00 97.88 197 CYS A N 1
ATOM 1582 C CA . CYS A 1 197 ? 19.417 -8.230 -9.048 1.00 97.88 197 CYS A CA 1
ATOM 1583 C C . CYS A 1 197 ? 18.335 -9.254 -9.408 1.00 97.88 197 CYS A C 1
ATOM 1585 O O . CYS A 1 197 ? 18.667 -10.327 -9.904 1.00 97.88 197 CYS A O 1
ATOM 1587 N N . GLY A 1 198 ? 17.058 -8.972 -9.130 1.00 98.00 198 GLY A N 1
ATOM 1588 C CA . GLY A 1 198 ? 15.954 -9.888 -9.418 1.00 98.00 198 GLY A CA 1
ATOM 1589 C C . GLY A 1 198 ? 15.883 -11.121 -8.516 1.00 98.00 198 GLY A C 1
ATOM 1590 O O . GLY A 1 198 ? 15.061 -11.997 -8.772 1.00 98.00 198 GLY A O 1
ATOM 1591 N N . ASN A 1 199 ? 16.717 -11.213 -7.470 1.00 98.19 199 ASN A N 1
ATOM 1592 C CA . ASN A 1 199 ? 16.683 -12.336 -6.533 1.00 98.19 199 ASN A CA 1
ATOM 1593 C C . ASN A 1 199 ? 15.286 -12.473 -5.919 1.00 98.19 199 ASN A C 1
ATOM 1595 O O . ASN A 1 199 ? 14.801 -11.535 -5.278 1.00 98.19 199 ASN A O 1
ATOM 1599 N N . LYS A 1 200 ? 14.679 -13.647 -6.109 1.00 98.00 200 LYS A N 1
ATOM 1600 C CA . LYS A 1 200 ? 13.387 -14.019 -5.539 1.00 98.00 200 LYS A CA 1
ATOM 1601 C C . LYS A 1 200 ? 13.613 -14.651 -4.169 1.00 98.00 200 LYS A C 1
ATOM 1603 O O . LYS A 1 200 ? 14.250 -15.695 -4.080 1.00 98.00 200 LYS A O 1
ATOM 1608 N N . ALA A 1 201 ? 13.077 -14.037 -3.124 1.00 97.00 201 ALA A N 1
ATOM 1609 C CA . ALA A 1 201 ? 13.205 -14.505 -1.750 1.00 97.00 201 ALA A CA 1
ATOM 1610 C C . ALA A 1 201 ? 11.831 -14.810 -1.159 1.00 97.00 201 ALA A C 1
ATOM 1612 O O . ALA A 1 201 ? 10.917 -13.999 -1.289 1.00 97.00 201 ALA A O 1
ATOM 1613 N N . ARG A 1 202 ? 11.683 -15.968 -0.511 1.00 95.25 202 ARG A N 1
ATOM 1614 C CA . ARG A 1 202 ? 10.467 -16.314 0.242 1.00 95.25 202 ARG A CA 1
ATOM 1615 C C . ARG A 1 202 ? 10.628 -15.984 1.721 1.00 95.25 202 ARG A C 1
ATOM 1617 O O . ARG A 1 202 ? 9.678 -15.561 2.370 1.00 95.25 202 ARG A O 1
ATOM 1624 N N . PHE A 1 203 ? 11.835 -16.171 2.240 1.00 93.06 203 PHE A N 1
ATOM 1625 C CA . PHE A 1 203 ? 12.191 -15.881 3.619 1.00 93.06 203 PHE A CA 1
ATOM 1626 C C . PHE A 1 203 ? 13.310 -14.844 3.681 1.00 93.06 203 PHE A C 1
ATOM 1628 O O . PHE A 1 203 ? 14.094 -14.694 2.745 1.00 93.06 203 PHE A O 1
ATOM 1635 N N . ALA A 1 204 ? 13.442 -14.168 4.824 1.00 90.69 204 ALA A N 1
ATOM 1636 C CA . ALA A 1 204 ? 14.515 -13.196 5.035 1.00 90.69 204 ALA A CA 1
ATOM 1637 C C . ALA A 1 204 ? 15.924 -13.817 4.934 1.00 90.69 204 ALA A C 1
ATOM 1639 O O . ALA A 1 204 ? 16.884 -13.120 4.615 1.00 90.69 204 ALA A O 1
ATOM 1640 N N . SER A 1 205 ? 16.054 -15.127 5.174 1.00 93.00 205 SER A N 1
ATOM 1641 C CA . SER A 1 205 ? 17.292 -15.887 4.949 1.00 93.00 205 SER A CA 1
ATOM 1642 C C . SER A 1 205 ? 17.684 -15.994 3.474 1.00 93.00 205 SER A C 1
ATOM 1644 O O . SER A 1 205 ? 18.861 -16.173 3.181 1.00 93.00 205 SER A O 1
ATOM 1646 N N . ASP A 1 206 ? 16.719 -15.865 2.560 1.00 96.19 206 ASP A N 1
ATOM 1647 C CA . ASP A 1 206 ? 16.919 -15.983 1.111 1.00 96.19 206 ASP A CA 1
ATOM 1648 C C . ASP A 1 206 ? 17.259 -14.625 0.475 1.00 96.19 206 ASP A C 1
ATOM 1650 O O . ASP A 1 206 ? 17.454 -14.513 -0.739 1.00 96.19 206 ASP A O 1
ATOM 1654 N N . TYR A 1 207 ? 17.289 -13.558 1.278 1.00 96.81 207 TYR A N 1
ATOM 1655 C CA . TYR A 1 207 ? 17.630 -12.228 0.805 1.00 96.81 207 TYR A CA 1
ATOM 1656 C C . TYR A 1 207 ? 19.085 -12.156 0.345 1.00 96.81 207 TYR A C 1
ATOM 1658 O O . TYR A 1 207 ? 20.025 -12.485 1.069 1.00 96.81 207 TYR A O 1
ATOM 1666 N N . CYS A 1 208 ? 19.272 -11.606 -0.854 1.00 97.31 208 CYS A N 1
ATOM 1667 C CA . CYS A 1 208 ? 20.580 -11.161 -1.315 1.00 97.31 208 CYS A CA 1
ATOM 1668 C C . CYS A 1 208 ? 21.110 -9.994 -0.460 1.00 97.31 208 CYS A C 1
ATOM 1670 O O . CYS A 1 208 ? 20.357 -9.319 0.250 1.00 97.31 208 CYS A O 1
ATOM 1672 N N . ASP A 1 209 ? 22.398 -9.677 -0.601 1.00 97.06 209 ASP A N 1
ATOM 1673 C CA . ASP A 1 209 ? 23.042 -8.609 0.172 1.00 97.06 209 ASP A CA 1
ATOM 1674 C C . ASP A 1 209 ? 22.395 -7.227 0.002 1.00 97.06 209 ASP A C 1
ATOM 1676 O O . ASP A 1 209 ? 22.444 -6.421 0.930 1.00 97.06 209 ASP A O 1
ATOM 1680 N N . HIS A 1 210 ? 21.759 -6.940 -1.138 1.00 96.31 210 HIS A N 1
ATOM 1681 C CA . HIS A 1 210 ? 21.058 -5.670 -1.367 1.00 96.31 210 HIS A CA 1
ATOM 1682 C C . HIS A 1 210 ? 19.844 -5.483 -0.447 1.00 96.31 210 HIS A C 1
ATOM 1684 O O . HIS A 1 210 ? 19.494 -4.350 -0.123 1.00 96.31 210 HIS A O 1
ATOM 1690 N N . MET A 1 211 ? 19.222 -6.588 -0.022 1.00 95.06 211 MET A N 1
ATOM 1691 C CA . MET A 1 211 ? 17.971 -6.604 0.745 1.00 95.06 211 MET A CA 1
ATOM 1692 C C . MET A 1 211 ? 18.181 -6.786 2.249 1.00 95.06 211 MET A C 1
ATOM 1694 O O . MET A 1 211 ? 17.223 -6.754 3.018 1.00 95.06 211 MET A O 1
ATOM 1698 N N . LYS A 1 212 ? 19.432 -6.938 2.701 1.00 91.00 212 LYS A N 1
ATOM 1699 C CA . LYS A 1 212 ? 19.745 -6.955 4.134 1.00 91.00 212 LYS A CA 1
ATOM 1700 C C . LYS A 1 212 ? 19.342 -5.617 4.783 1.00 91.00 212 LYS A C 1
ATOM 1702 O O . LYS A 1 212 ? 19.461 -4.580 4.126 1.00 91.00 212 LYS A O 1
ATOM 1707 N N . PRO A 1 213 ? 18.939 -5.593 6.072 1.00 83.50 213 PRO A N 1
ATOM 1708 C CA . PRO A 1 213 ? 18.304 -4.425 6.702 1.00 83.50 213 PRO A CA 1
ATOM 1709 C C . PRO A 1 213 ? 19.039 -3.086 6.537 1.00 83.50 213 PRO A C 1
ATOM 1711 O O . PRO A 1 213 ? 18.407 -2.055 6.357 1.00 83.50 213 PRO A O 1
ATOM 1714 N N . ILE A 1 214 ? 20.374 -3.092 6.545 1.00 86.81 214 ILE A N 1
ATOM 1715 C CA . ILE A 1 214 ? 21.201 -1.874 6.431 1.00 86.81 214 ILE A CA 1
ATOM 1716 C C . ILE A 1 214 ? 21.307 -1.379 4.976 1.00 86.81 214 ILE A C 1
ATOM 1718 O O . ILE A 1 214 ? 21.637 -0.223 4.724 1.00 86.81 214 ILE A O 1
ATOM 1722 N N . ARG A 1 215 ? 21.055 -2.256 3.999 1.00 92.94 215 ARG A N 1
ATOM 1723 C CA . ARG A 1 215 ? 21.223 -1.975 2.568 1.00 92.94 215 ARG A CA 1
ATOM 1724 C C . ARG A 1 215 ? 19.921 -1.661 1.852 1.00 92.94 215 ARG A C 1
ATOM 1726 O O . ARG A 1 215 ? 19.975 -1.100 0.759 1.00 92.94 215 ARG A O 1
ATOM 1733 N N . LYS A 1 216 ? 18.775 -1.966 2.453 1.00 92.81 216 LYS A N 1
ATOM 1734 C CA . LYS A 1 216 ? 17.470 -1.603 1.906 1.00 92.81 216 LYS A CA 1
ATOM 1735 C C . LYS A 1 216 ? 17.365 -0.073 1.781 1.00 92.81 216 LYS A C 1
ATOM 1737 O O . LYS A 1 216 ? 17.683 0.658 2.713 1.00 92.81 216 LYS A O 1
ATOM 1742 N N . GLY A 1 217 ? 17.015 0.421 0.596 1.00 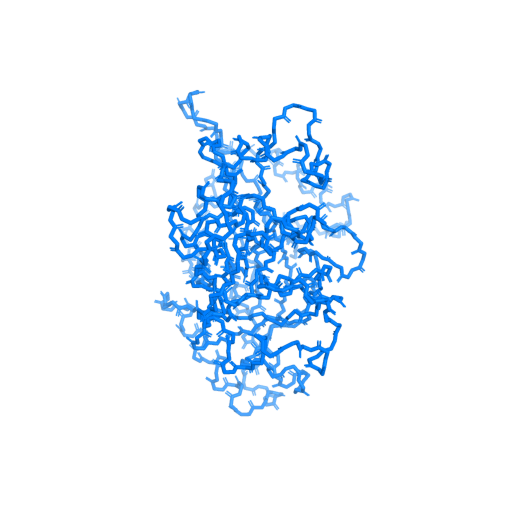93.69 217 GLY A N 1
ATOM 1743 C CA . GLY A 1 217 ? 16.996 1.847 0.251 1.00 93.69 217 GLY A CA 1
ATOM 1744 C C . GLY A 1 217 ? 18.330 2.492 -0.128 1.00 93.69 217 GLY A C 1
ATOM 1745 O O . GLY A 1 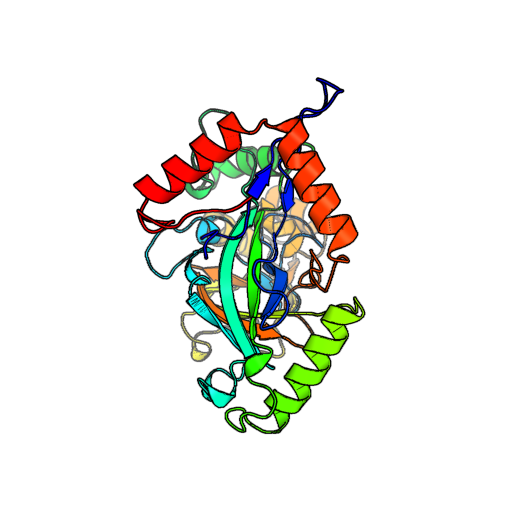217 ? 18.343 3.621 -0.644 1.00 93.69 217 GLY A O 1
ATOM 1746 N N . ALA A 1 218 ? 19.450 1.794 0.091 1.00 96.19 218 ALA A N 1
ATOM 1747 C CA . ALA A 1 218 ? 20.762 2.253 -0.345 1.00 96.19 218 ALA A CA 1
ATOM 1748 C C . ALA A 1 218 ? 20.852 2.276 -1.878 1.00 96.19 218 ALA A C 1
ATOM 1750 O O . ALA A 1 218 ? 20.031 1.683 -2.580 1.00 96.19 218 ALA A O 1
ATOM 1751 N N . ILE A 1 219 ? 21.852 2.988 -2.393 1.00 97.50 219 ILE A N 1
ATOM 1752 C CA . ILE A 1 219 ? 22.129 3.045 -3.827 1.00 97.50 219 ILE A CA 1
ATOM 1753 C C . ILE A 1 219 ? 23.170 1.979 -4.162 1.00 97.50 219 ILE A C 1
ATOM 1755 O O . ILE A 1 219 ? 24.242 1.948 -3.559 1.00 97.50 219 ILE A O 1
ATOM 1759 N N . THR A 1 220 ? 22.863 1.148 -5.150 1.00 97.44 220 THR A N 1
ATOM 1760 C CA . THR A 1 220 ? 23.789 0.203 -5.775 1.00 97.44 220 THR A CA 1
ATOM 1761 C C . THR A 1 220 ? 23.992 0.611 -7.227 1.00 97.44 220 THR A C 1
ATOM 1763 O O . THR A 1 220 ? 23.032 0.923 -7.930 1.00 97.44 220 THR A O 1
ATOM 1766 N N . VAL A 1 221 ? 25.242 0.621 -7.689 1.00 97.81 221 VAL A N 1
ATOM 1767 C CA . VAL A 1 221 ? 25.547 0.830 -9.108 1.00 97.81 221 VAL A CA 1
ATOM 1768 C C . VAL A 1 221 ? 25.583 -0.529 -9.795 1.00 97.81 221 VAL A C 1
ATOM 1770 O O . VAL A 1 221 ? 26.350 -1.403 -9.397 1.00 97.81 221 VAL A O 1
ATOM 1773 N N . VAL A 1 222 ? 24.757 -0.701 -10.822 1.00 97.38 222 VAL A N 1
ATOM 1774 C CA . VAL A 1 222 ? 24.719 -1.901 -11.671 1.00 97.38 222 VAL A CA 1
ATOM 1775 C C . VAL A 1 222 ? 24.846 -1.505 -13.131 1.00 97.38 222 VAL A C 1
ATOM 1777 O O . VAL A 1 222 ? 24.716 -0.335 -13.470 1.00 97.38 222 VAL A O 1
ATOM 1780 N N . SER A 1 223 ? 25.118 -2.458 -14.014 1.00 97.50 223 SER A N 1
ATOM 1781 C CA . SER A 1 223 ? 25.125 -2.178 -15.447 1.00 97.50 223 SER A CA 1
ATOM 1782 C C . SER A 1 223 ? 23.699 -1.921 -15.957 1.00 97.50 223 SER A C 1
ATOM 1784 O O . SER A 1 223 ? 22.735 -2.490 -15.438 1.00 97.50 223 SER A O 1
ATOM 1786 N N . ALA A 1 224 ? 23.542 -1.085 -16.986 1.00 97.38 224 ALA A N 1
ATOM 1787 C CA . ALA A 1 224 ? 22.238 -0.882 -17.616 1.00 97.38 224 ALA A CA 1
ATOM 1788 C C . ALA A 1 224 ? 21.654 -2.199 -18.173 1.00 97.38 224 ALA A C 1
ATOM 1790 O O . ALA A 1 224 ? 20.449 -2.421 -18.055 1.00 97.38 224 ALA A O 1
ATOM 1791 N N . ASN A 1 225 ? 22.500 -3.106 -18.692 1.00 96.56 225 ASN A N 1
ATOM 1792 C CA . ASN A 1 225 ? 22.066 -4.430 -19.156 1.00 96.56 225 ASN A CA 1
ATOM 1793 C C . ASN A 1 225 ? 21.457 -5.273 -18.036 1.00 96.56 225 ASN A C 1
ATOM 1795 O O . ASN A 1 225 ? 20.444 -5.916 -18.270 1.00 96.56 225 ASN A O 1
ATOM 1799 N N . ASN A 1 226 ? 21.994 -5.213 -16.812 1.00 96.75 226 ASN A N 1
ATOM 1800 C CA . ASN A 1 226 ? 21.415 -5.964 -15.698 1.00 96.75 226 ASN A CA 1
ATOM 1801 C C . ASN A 1 226 ? 19.952 -5.570 -15.459 1.00 96.75 226 ASN A C 1
ATOM 1803 O O . ASN A 1 226 ? 19.133 -6.434 -15.177 1.00 96.75 226 ASN A O 1
ATOM 1807 N N . ILE A 1 227 ? 19.605 -4.284 -15.580 1.00 97.62 227 ILE A N 1
ATOM 1808 C CA . ILE A 1 227 ? 18.216 -3.834 -15.415 1.00 97.62 227 ILE A CA 1
ATOM 1809 C C . ILE A 1 227 ? 17.359 -4.208 -16.629 1.00 97.62 227 ILE A C 1
ATOM 1811 O O . ILE A 1 227 ? 16.213 -4.614 -16.441 1.00 97.62 227 ILE A O 1
ATOM 1815 N N . ARG A 1 228 ? 17.903 -4.143 -17.852 1.00 96.94 228 ARG A N 1
ATOM 1816 C CA . ARG A 1 228 ? 17.213 -4.630 -19.063 1.00 96.94 228 ARG A CA 1
ATOM 1817 C C . ARG A 1 228 ? 16.854 -6.112 -18.943 1.00 96.94 228 ARG A C 1
ATOM 1819 O O . ARG A 1 228 ? 15.699 -6.460 -19.154 1.00 96.94 228 ARG A O 1
ATOM 1826 N N . ASP A 1 229 ? 17.774 -6.941 -18.455 1.00 96.31 229 ASP A N 1
ATOM 1827 C CA . ASP A 1 229 ? 17.520 -8.364 -18.211 1.00 96.31 229 ASP A CA 1
ATOM 1828 C C . ASP A 1 229 ? 16.364 -8.594 -17.222 1.00 96.31 229 ASP A C 1
ATOM 1830 O O . ASP A 1 229 ? 15.624 -9.571 -17.342 1.00 96.31 229 ASP A O 1
ATOM 1834 N N . LEU A 1 230 ? 16.193 -7.717 -16.223 1.00 97.06 230 LEU A N 1
ATOM 1835 C CA . LEU A 1 230 ? 15.065 -7.798 -15.287 1.00 97.06 230 LEU A CA 1
ATOM 1836 C C . LEU A 1 230 ? 13.735 -7.402 -15.938 1.00 97.06 230 LEU A C 1
ATOM 1838 O O . LEU A 1 230 ? 12.709 -7.991 -15.597 1.00 97.06 230 LEU A O 1
ATOM 1842 N N . LEU A 1 231 ? 13.744 -6.436 -16.863 1.00 95.31 231 LEU A N 1
ATOM 1843 C CA . LEU A 1 231 ? 12.568 -6.075 -17.663 1.00 95.31 231 LEU A CA 1
ATOM 1844 C C . LEU A 1 231 ? 12.185 -7.217 -18.613 1.00 95.31 231 LEU A C 1
ATOM 1846 O O . LEU A 1 231 ? 11.015 -7.585 -18.688 1.00 95.31 231 LEU A O 1
ATOM 1850 N N . ASP A 1 232 ? 13.168 -7.826 -19.279 1.00 94.12 232 ASP A N 1
ATOM 1851 C CA . ASP A 1 232 ? 12.950 -8.936 -20.213 1.00 94.12 232 ASP A CA 1
ATOM 1852 C C . ASP A 1 232 ? 12.379 -10.181 -19.524 1.00 94.12 232 ASP A C 1
ATOM 1854 O O . ASP A 1 232 ? 11.590 -10.918 -20.119 1.00 94.12 232 ASP A O 1
ATOM 1858 N N . LYS A 1 233 ? 12.739 -10.395 -18.252 1.00 94.31 233 LYS A N 1
ATOM 1859 C CA . LYS A 1 233 ? 12.230 -11.484 -17.404 1.00 94.31 233 LYS A CA 1
ATOM 1860 C C . LYS A 1 233 ? 10.921 -11.148 -16.673 1.00 94.31 233 LYS A C 1
ATOM 1862 O O . LYS A 1 233 ? 10.478 -11.962 -15.868 1.00 94.31 233 LYS A O 1
ATOM 1867 N N . ASP A 1 234 ? 10.332 -9.970 -16.905 1.00 92.88 234 ASP A N 1
ATOM 1868 C CA . ASP A 1 234 ? 9.135 -9.462 -16.201 1.00 92.88 234 ASP A CA 1
ATOM 1869 C C . ASP A 1 234 ? 9.287 -9.451 -14.661 1.00 92.88 234 ASP A C 1
ATOM 1871 O O . ASP A 1 234 ? 8.328 -9.588 -13.899 1.00 92.88 234 ASP A O 1
ATOM 1875 N N . LEU A 1 235 ? 10.527 -9.291 -14.180 1.00 95.25 235 LEU A N 1
ATOM 1876 C CA . LEU A 1 235 ? 10.845 -9.103 -12.758 1.00 95.25 235 LEU A CA 1
ATOM 1877 C C . LEU A 1 235 ? 10.770 -7.621 -12.365 1.00 95.25 235 LEU A C 1
ATOM 1879 O O . LEU A 1 235 ? 10.579 -7.293 -11.194 1.00 95.25 235 LEU A O 1
ATOM 1883 N N . LEU A 1 236 ? 10.902 -6.730 -13.350 1.00 95.81 236 LEU A N 1
ATOM 1884 C CA . LEU A 1 236 ? 10.635 -5.300 -13.261 1.00 95.81 236 LEU A CA 1
ATOM 1885 C C . LEU A 1 236 ? 9.699 -4.872 -14.389 1.00 95.81 236 LEU A C 1
ATOM 1887 O O . LEU A 1 236 ? 9.613 -5.529 -15.422 1.00 95.81 236 LEU A O 1
ATOM 1891 N N . ARG A 1 237 ? 9.054 -3.714 -14.215 1.00 95.06 237 ARG A N 1
ATOM 1892 C CA . ARG A 1 237 ? 8.250 -3.077 -15.262 1.00 95.06 237 ARG A CA 1
ATOM 1893 C C . ARG A 1 237 ? 8.812 -1.709 -15.642 1.00 95.06 237 ARG A C 1
ATOM 1895 O O . ARG A 1 237 ? 9.318 -1.011 -14.757 1.00 95.06 237 ARG A O 1
ATOM 1902 N N . PRO A 1 238 ? 8.682 -1.284 -16.914 1.00 94.06 238 PRO A N 1
ATOM 1903 C CA . PRO A 1 238 ? 9.167 0.019 -17.367 1.00 94.06 238 PRO A CA 1
ATOM 1904 C C . PRO A 1 238 ? 8.652 1.184 -16.515 1.00 94.06 238 PRO A C 1
ATOM 1906 O O . PRO A 1 238 ? 9.421 2.060 -16.124 1.00 94.06 238 PRO A O 1
ATOM 1909 N N . GLU A 1 239 ? 7.369 1.166 -16.149 1.00 93.19 239 GLU A N 1
ATOM 1910 C CA . GLU A 1 239 ? 6.758 2.218 -15.338 1.00 93.19 239 GLU A CA 1
ATOM 1911 C C . GLU A 1 239 ? 7.305 2.296 -13.900 1.00 93.19 239 GLU A C 1
ATOM 1913 O O . GLU A 1 239 ? 7.195 3.345 -13.270 1.00 93.19 239 GLU A O 1
ATOM 1918 N N . TRP A 1 240 ? 7.933 1.232 -13.384 1.00 96.00 240 TRP A N 1
ATOM 1919 C CA . TRP A 1 240 ? 8.531 1.209 -12.043 1.00 96.00 240 TRP A CA 1
ATOM 1920 C C . TRP A 1 240 ? 9.937 1.811 -12.013 1.00 96.00 240 TRP A C 1
ATOM 1922 O O . TRP A 1 240 ? 10.424 2.178 -10.941 1.00 96.00 240 TRP A O 1
ATOM 1932 N N . LEU A 1 241 ? 10.605 1.946 -13.165 1.00 95.69 241 LEU A N 1
ATOM 1933 C CA . LEU A 1 241 ? 11.991 2.421 -13.226 1.00 95.69 241 LEU A CA 1
ATOM 1934 C C . LEU A 1 241 ? 12.160 3.819 -12.633 1.00 95.69 241 LEU A C 1
ATOM 1936 O O . LEU A 1 241 ? 13.187 4.091 -12.024 1.00 95.69 241 LEU A O 1
ATOM 1940 N N . LYS A 1 242 ? 11.136 4.673 -12.709 1.00 94.12 242 LYS A N 1
ATOM 1941 C CA . LYS A 1 242 ? 11.125 6.001 -12.072 1.00 94.12 242 LYS A CA 1
ATOM 1942 C C . LYS A 1 242 ? 11.241 5.961 -10.537 1.00 94.12 242 LYS A C 1
ATOM 1944 O O . LYS A 1 242 ? 11.557 6.972 -9.918 1.00 94.12 242 LYS A O 1
ATOM 1949 N N . HIS A 1 243 ? 10.975 4.809 -9.920 1.00 94.94 243 HIS A N 1
ATOM 1950 C CA . HIS A 1 243 ? 11.107 4.576 -8.478 1.00 94.94 243 HIS A CA 1
ATOM 1951 C C . HIS A 1 243 ? 12.375 3.807 -8.108 1.00 94.94 243 HIS A C 1
ATOM 1953 O O . HIS A 1 243 ? 12.848 3.907 -6.976 1.00 94.94 243 HIS A O 1
ATOM 1959 N N . VAL A 1 244 ? 12.895 3.022 -9.051 1.00 95.94 244 VAL A N 1
ATOM 1960 C CA . VAL A 1 244 ? 14.036 2.122 -8.867 1.00 95.94 244 VAL A CA 1
ATOM 1961 C C . VAL A 1 244 ? 15.343 2.814 -9.255 1.00 95.94 244 VAL A C 1
ATOM 1963 O O . VAL A 1 244 ? 16.316 2.759 -8.512 1.00 95.94 244 VAL A O 1
ATOM 1966 N N . VAL A 1 245 ? 15.379 3.497 -10.395 1.00 96.69 245 VAL A N 1
ATOM 1967 C CA . VAL A 1 245 ? 16.571 4.147 -10.947 1.00 96.69 245 VAL A CA 1
ATOM 1968 C C . VAL A 1 245 ? 16.629 5.601 -10.480 1.00 96.69 245 VAL A C 1
ATOM 1970 O O . VAL A 1 245 ? 15.635 6.323 -10.508 1.00 96.69 245 VAL A O 1
ATOM 1973 N N . VAL A 1 246 ? 17.804 6.042 -10.028 1.00 95.19 246 VAL A N 1
ATOM 1974 C CA . VAL A 1 246 ? 17.963 7.326 -9.324 1.00 95.19 246 VAL A CA 1
ATOM 1975 C C . VAL A 1 246 ? 17.782 8.536 -10.243 1.00 95.19 246 VAL A C 1
ATOM 1977 O O . VAL A 1 246 ? 17.284 9.567 -9.791 1.00 95.19 246 VAL A O 1
ATOM 1980 N N . SER A 1 247 ? 18.192 8.445 -11.511 1.00 95.31 247 SER A N 1
ATOM 1981 C CA . SER A 1 247 ? 18.173 9.578 -12.439 1.00 95.31 247 SER A CA 1
ATOM 1982 C C . SER A 1 247 ? 17.347 9.292 -13.690 1.00 95.31 247 SER A C 1
ATOM 1984 O O . SER A 1 247 ? 17.367 8.189 -14.232 1.00 95.31 247 SER A O 1
ATOM 1986 N N . LYS A 1 248 ? 16.662 10.320 -14.208 1.00 94.56 248 LYS A N 1
ATOM 1987 C CA . LYS A 1 248 ? 15.907 10.216 -15.467 1.00 94.56 248 LYS A CA 1
ATOM 1988 C C . LYS A 1 248 ? 16.804 9.829 -16.649 1.00 94.56 248 LYS A C 1
ATOM 1990 O O . LYS A 1 248 ? 16.407 9.017 -17.469 1.00 94.56 248 LYS A O 1
ATOM 1995 N N . LYS A 1 249 ? 18.038 10.347 -16.692 1.00 94.62 249 LYS A N 1
ATOM 1996 C CA . LYS A 1 249 ? 19.020 10.003 -17.734 1.00 94.62 249 LYS A CA 1
ATOM 1997 C C . LYS A 1 249 ? 19.402 8.519 -17.713 1.00 94.62 249 LYS A C 1
ATOM 1999 O O . LYS A 1 249 ? 19.702 7.956 -18.761 1.00 94.62 249 LYS A O 1
ATOM 2004 N N . ASP A 1 250 ? 19.416 7.899 -16.537 1.00 95.88 250 ASP A N 1
ATOM 2005 C CA . ASP A 1 250 ? 19.684 6.467 -16.400 1.00 95.88 250 ASP A CA 1
ATOM 200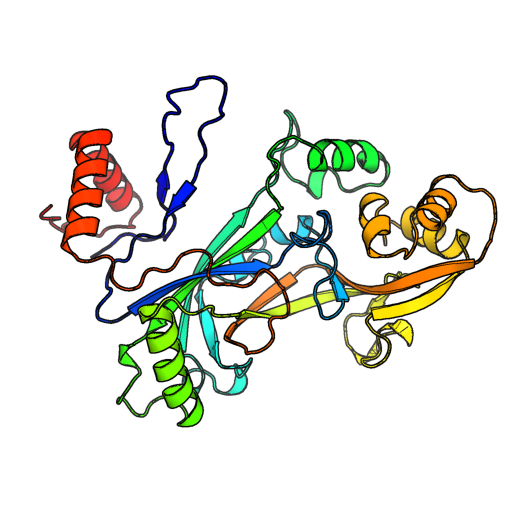6 C C . ASP A 1 250 ? 18.447 5.626 -16.724 1.00 95.88 250 ASP A C 1
ATOM 2008 O O . ASP A 1 250 ? 18.587 4.551 -17.294 1.00 95.88 250 ASP A O 1
ATOM 2012 N N . VAL A 1 251 ? 17.237 6.121 -16.436 1.00 95.94 251 VAL A N 1
ATOM 2013 C CA . VAL A 1 251 ? 15.995 5.499 -16.930 1.00 95.94 251 VAL A CA 1
ATOM 2014 C C . VAL A 1 251 ? 15.989 5.479 -18.459 1.00 95.94 251 VAL A C 1
ATOM 2016 O O . VAL A 1 251 ? 15.763 4.428 -19.053 1.00 95.94 251 VAL A O 1
ATOM 2019 N N . ASP A 1 252 ? 16.293 6.617 -19.090 1.00 94.88 252 ASP A N 1
ATOM 2020 C CA . ASP A 1 252 ? 16.359 6.733 -20.549 1.00 94.88 252 ASP A CA 1
ATOM 2021 C C . ASP A 1 252 ? 17.441 5.813 -21.133 1.00 94.88 252 ASP A C 1
ATOM 2023 O O . ASP A 1 252 ? 17.227 5.197 -22.175 1.00 94.88 252 ASP A O 1
ATOM 2027 N N . GLU A 1 253 ? 18.577 5.661 -20.442 1.00 95.38 253 GLU A N 1
ATOM 2028 C CA . GLU A 1 253 ? 19.595 4.679 -20.816 1.00 95.38 253 GLU A CA 1
ATOM 2029 C C . GLU A 1 253 ? 19.055 3.257 -20.761 1.00 95.38 253 GLU A C 1
ATOM 2031 O O . GLU A 1 253 ? 19.212 2.520 -21.725 1.00 95.38 253 GLU A O 1
ATOM 2036 N N . VAL A 1 254 ? 18.448 2.846 -19.649 1.00 96.06 254 VAL A N 1
ATOM 2037 C CA . VAL A 1 254 ? 17.934 1.481 -19.497 1.00 96.06 254 VAL A CA 1
ATOM 2038 C C . VAL A 1 254 ? 16.918 1.172 -20.596 1.00 96.06 254 VAL A C 1
ATOM 2040 O O . VAL A 1 254 ? 17.012 0.115 -21.212 1.00 96.06 254 VAL A O 1
ATOM 2043 N N . LEU A 1 255 ? 15.999 2.100 -20.875 1.00 94.50 255 LEU A N 1
ATOM 2044 C CA . LEU A 1 255 ? 14.910 1.890 -21.830 1.00 94.50 255 LEU A CA 1
ATOM 2045 C C . LEU A 1 255 ? 15.336 1.994 -23.300 1.00 94.50 255 LEU A C 1
ATOM 2047 O O . LEU A 1 255 ? 14.842 1.225 -24.117 1.00 94.50 255 LEU A O 1
ATOM 2051 N N . ASN A 1 256 ? 16.218 2.937 -23.643 1.00 93.88 256 ASN A N 1
ATOM 2052 C CA . ASN A 1 256 ? 16.505 3.293 -25.042 1.00 93.88 256 ASN A CA 1
ATOM 2053 C C . ASN A 1 256 ? 17.993 3.223 -25.410 1.00 93.88 256 ASN A C 1
ATOM 2055 O O . ASN A 1 256 ? 18.355 3.310 -26.582 1.00 93.88 256 ASN A O 1
ATOM 2059 N N . GLY A 1 257 ? 18.871 3.143 -24.416 1.00 87.31 257 GLY A N 1
ATOM 2060 C CA . GLY A 1 257 ? 20.310 3.102 -24.618 1.00 87.31 257 GLY A CA 1
ATOM 2061 C C . GLY A 1 257 ? 20.793 1.737 -25.098 1.00 87.31 257 GLY A C 1
ATOM 2062 O O . GLY A 1 257 ? 20.186 0.702 -24.837 1.00 87.31 257 GLY A O 1
ATOM 2063 N N . ILE A 1 258 ? 21.945 1.751 -25.762 1.00 84.06 258 ILE A N 1
ATOM 2064 C CA . ILE A 1 258 ? 22.674 0.551 -26.199 1.00 84.06 258 ILE A CA 1
ATOM 2065 C C . ILE A 1 258 ? 23.970 0.346 -25.405 1.00 84.06 258 ILE A C 1
ATOM 2067 O O . ILE A 1 258 ? 24.684 -0.632 -25.616 1.00 84.06 258 ILE A O 1
ATOM 2071 N N . SER A 1 259 ? 24.308 1.279 -24.506 1.00 82.56 259 SER A N 1
ATOM 2072 C CA . SER A 1 259 ? 25.542 1.204 -23.734 1.00 82.56 259 SER A CA 1
ATOM 2073 C C . SER A 1 259 ? 25.358 0.328 -22.495 1.00 82.56 259 SER A C 1
ATOM 2075 O O . SER A 1 259 ? 24.256 0.181 -21.957 1.00 82.56 259 SER A O 1
ATOM 2077 N N . ASN A 1 260 ? 26.466 -0.236 -22.015 1.00 86.69 260 ASN A N 1
ATOM 2078 C CA . ASN A 1 260 ? 26.509 -0.989 -20.765 1.00 86.69 260 ASN A CA 1
ATOM 2079 C C . ASN A 1 260 ? 27.025 -0.132 -19.596 1.00 86.69 260 ASN A C 1
ATOM 2081 O O . ASN A 1 260 ? 27.738 -0.627 -18.722 1.00 86.69 260 ASN A O 1
ATOM 2085 N N . LYS A 1 261 ? 26.733 1.178 -19.608 1.00 94.75 261 LYS A N 1
ATOM 2086 C CA . LYS A 1 261 ? 27.192 2.085 -18.551 1.00 94.75 261 LYS A CA 1
ATOM 2087 C C . LYS A 1 261 ? 26.601 1.689 -17.195 1.00 94.75 261 LYS A C 1
ATOM 2089 O O . LYS A 1 261 ? 25.535 1.074 -17.118 1.00 94.75 261 LYS A O 1
ATOM 2094 N N . GLY A 1 262 ? 27.297 2.066 -16.126 1.00 97.00 262 GLY A N 1
ATOM 2095 C CA . GLY A 1 262 ? 26.772 1.937 -14.772 1.00 97.00 262 GLY A CA 1
ATOM 2096 C C . GLY A 1 262 ? 25.591 2.884 -14.553 1.00 97.00 262 GLY A C 1
ATOM 2097 O O . GLY A 1 262 ? 25.676 4.059 -14.901 1.00 97.00 262 GLY A O 1
ATOM 2098 N N . VAL A 1 263 ? 24.514 2.375 -13.962 1.00 97.50 263 VAL A N 1
ATOM 2099 C CA . VAL A 1 263 ? 23.324 3.122 -13.548 1.00 97.50 263 VAL A CA 1
ATOM 2100 C C . VAL A 1 263 ? 23.121 2.973 -12.044 1.00 97.50 263 VAL A C 1
ATOM 2102 O O . VAL A 1 263 ? 23.344 1.905 -11.469 1.00 97.50 263 VAL A O 1
ATOM 2105 N N . ALA A 1 264 ? 22.715 4.059 -11.390 1.00 97.75 264 ALA A N 1
ATOM 2106 C CA . ALA A 1 264 ? 22.457 4.071 -9.956 1.00 97.75 264 ALA A CA 1
ATOM 2107 C C . ALA A 1 264 ? 21.024 3.601 -9.662 1.00 97.75 264 ALA A C 1
ATOM 2109 O O . ALA A 1 264 ? 20.054 4.198 -10.135 1.00 97.75 264 ALA A O 1
ATOM 2110 N N . VAL A 1 265 ? 20.895 2.557 -8.846 1.00 97.31 265 VAL A N 1
ATOM 2111 C CA . VAL A 1 265 ? 19.627 1.895 -8.518 1.00 97.31 265 VAL A CA 1
ATOM 2112 C C . VAL A 1 265 ? 19.408 1.884 -7.008 1.00 97.31 265 VAL A C 1
ATOM 2114 O O . VAL A 1 265 ? 20.320 1.599 -6.240 1.00 97.31 265 VAL A O 1
ATOM 2117 N N . ARG A 1 266 ? 18.192 2.202 -6.567 1.00 96.94 266 ARG A N 1
ATOM 2118 C CA . ARG A 1 266 ? 17.734 2.072 -5.181 1.00 96.94 266 ARG A CA 1
ATOM 2119 C C . ARG A 1 266 ? 17.401 0.614 -4.880 1.00 96.94 266 ARG A C 1
ATOM 2121 O O . ARG A 1 266 ? 16.638 -0.015 -5.615 1.00 96.94 266 ARG A O 1
ATOM 2128 N N . ASN A 1 267 ? 17.910 0.111 -3.761 1.00 97.44 267 ASN A N 1
ATOM 2129 C CA . ASN A 1 267 ? 17.636 -1.239 -3.281 1.00 97.44 267 ASN A CA 1
ATOM 2130 C C . ASN A 1 267 ? 16.205 -1.322 -2.729 1.00 97.44 267 ASN A C 1
ATOM 2132 O O . ASN A 1 267 ? 15.943 -0.861 -1.620 1.00 97.44 267 ASN A O 1
ATOM 2136 N N . GLY A 1 268 ? 15.284 -1.889 -3.499 1.00 96.69 268 GLY A N 1
ATOM 2137 C CA . GLY A 1 268 ? 13.871 -2.008 -3.157 1.00 96.69 268 GLY A CA 1
ATOM 2138 C C . GLY A 1 268 ? 13.397 -3.457 -3.128 1.00 96.69 268 GLY A C 1
ATOM 2139 O O . GLY A 1 268 ? 13.901 -4.309 -3.864 1.00 96.69 268 GLY A O 1
ATOM 2140 N N . GLU A 1 269 ? 12.411 -3.715 -2.273 1.00 96.50 269 GLU A N 1
ATOM 2141 C CA . GLU A 1 269 ? 11.690 -4.982 -2.173 1.00 96.50 269 GLU A CA 1
ATOM 2142 C C . GLU A 1 269 ? 10.375 -4.877 -2.927 1.00 96.50 269 GLU A C 1
ATOM 2144 O O . GLU A 1 269 ? 9.519 -4.083 -2.553 1.00 96.50 269 GLU A O 1
ATOM 2149 N N . ILE A 1 270 ? 10.193 -5.654 -3.987 1.00 97.62 270 ILE A N 1
ATOM 2150 C CA . ILE A 1 270 ? 8.911 -5.729 -4.686 1.00 97.62 270 ILE A CA 1
ATOM 2151 C C . ILE A 1 270 ? 8.186 -6.954 -4.149 1.00 97.62 270 ILE A C 1
ATOM 2153 O O . ILE A 1 270 ? 8.653 -8.072 -4.332 1.00 97.62 270 ILE A O 1
ATOM 2157 N N . ASN A 1 271 ? 7.072 -6.735 -3.462 1.00 96.75 271 ASN A N 1
ATOM 2158 C CA . ASN A 1 271 ? 6.350 -7.736 -2.686 1.00 96.75 271 ASN A CA 1
ATOM 2159 C C . ASN A 1 271 ? 5.193 -8.337 -3.491 1.00 96.75 271 ASN A C 1
ATOM 2161 O O . ASN A 1 271 ? 4.340 -7.608 -3.998 1.00 96.75 271 ASN A O 1
ATOM 2165 N N . HIS A 1 272 ? 5.143 -9.665 -3.606 1.00 95.31 272 HIS A N 1
ATOM 2166 C CA . HIS A 1 272 ? 4.170 -10.378 -4.435 1.00 95.31 272 HIS A CA 1
ATOM 2167 C C . HIS A 1 272 ? 3.191 -11.196 -3.588 1.00 95.31 272 HIS A C 1
ATOM 2169 O O . HIS A 1 272 ? 3.563 -11.719 -2.537 1.00 95.31 272 HIS A O 1
ATOM 2175 N N . LYS A 1 273 ? 1.945 -11.327 -4.080 1.00 92.19 273 LYS A N 1
ATOM 2176 C CA . LYS A 1 273 ? 0.874 -12.135 -3.460 1.00 92.19 273 LYS A CA 1
ATOM 2177 C C . LYS A 1 273 ? 0.704 -11.814 -1.971 1.00 92.19 273 LYS A C 1
ATOM 2179 O O . LYS A 1 273 ? 1.032 -12.595 -1.080 1.00 92.19 273 LYS A O 1
ATOM 2184 N N . LEU A 1 274 ? 0.224 -10.601 -1.714 1.00 90.88 274 LEU A N 1
ATOM 2185 C CA . LEU A 1 274 ? 0.115 -10.055 -0.367 1.00 90.88 274 LEU A CA 1
ATOM 2186 C C . LEU A 1 274 ? -1.184 -10.460 0.340 1.00 90.88 274 LEU A C 1
ATOM 2188 O O . LEU A 1 274 ? -2.270 -10.431 -0.240 1.00 90.88 274 LEU A O 1
ATOM 2192 N N . SER A 1 275 ? -1.049 -10.758 1.627 1.00 91.56 275 SER A N 1
ATOM 2193 C CA . SER A 1 275 ? -2.145 -10.875 2.581 1.00 91.56 275 SER A CA 1
ATOM 2194 C C . SER A 1 275 ? -1.846 -10.029 3.814 1.00 91.56 275 SER A C 1
ATOM 2196 O O . SER A 1 275 ? -0.760 -10.052 4.384 1.00 91.56 275 SER A O 1
ATOM 2198 N N . PHE A 1 276 ? -2.817 -9.244 4.243 1.00 89.12 276 PHE A N 1
ATOM 2199 C CA . PHE A 1 276 ? -2.748 -8.442 5.458 1.00 89.12 276 PHE A CA 1
ATOM 2200 C C . PHE A 1 276 ? -3.102 -9.286 6.681 1.00 89.12 276 PHE A C 1
ATOM 2202 O O . PHE A 1 276 ? -4.111 -9.999 6.680 1.00 89.12 276 PHE A O 1
ATOM 2209 N N . PHE A 1 277 ? -2.297 -9.183 7.738 1.00 85.88 277 PHE A N 1
ATOM 2210 C CA . PHE A 1 277 ? -2.579 -9.863 9.005 1.00 85.88 277 PHE A CA 1
ATOM 2211 C C . PHE A 1 277 ? -2.881 -8.902 10.154 1.00 85.88 277 PHE A C 1
ATOM 2213 O O . PHE A 1 277 ? -3.624 -9.276 11.058 1.00 85.88 277 PHE A O 1
ATOM 2220 N N . GLU A 1 278 ? -2.385 -7.665 10.101 1.00 83.19 278 GLU A N 1
ATOM 2221 C CA . GLU A 1 278 ? -2.693 -6.642 11.101 1.00 83.19 278 GLU A CA 1
ATOM 2222 C C . GLU A 1 278 ? -2.584 -5.226 10.526 1.00 83.19 278 GLU A C 1
ATOM 2224 O O . GLU A 1 278 ? -1.881 -4.967 9.544 1.00 83.19 278 GLU A O 1
ATOM 2229 N N . LEU A 1 279 ? -3.233 -4.287 11.206 1.00 80.56 279 LEU A N 1
ATOM 2230 C CA . LEU A 1 279 ? -2.991 -2.861 11.055 1.00 80.56 279 LEU A CA 1
ATOM 2231 C C . LEU A 1 279 ? -2.771 -2.273 12.443 1.00 80.56 279 LEU A C 1
ATOM 2233 O O . LEU A 1 279 ? -3.555 -2.516 13.362 1.00 80.56 279 LEU A O 1
ATOM 2237 N N . SER A 1 280 ? -1.707 -1.497 12.571 1.00 83.25 280 SER A N 1
ATOM 2238 C CA . SER A 1 280 ? -1.230 -0.969 13.835 1.00 83.25 280 SER A CA 1
ATOM 2239 C C . SER A 1 280 ? -1.153 0.541 13.813 1.00 83.25 280 SER A C 1
ATOM 2241 O O . SER A 1 280 ? -0.664 1.132 12.852 1.00 83.25 280 SER A O 1
ATOM 2243 N N . ILE A 1 281 ? -1.581 1.181 14.894 1.00 81.38 281 ILE A N 1
ATOM 2244 C CA . ILE A 1 281 ? -1.278 2.599 15.100 1.00 81.38 281 ILE A CA 1
ATOM 2245 C C . ILE A 1 281 ? 0.183 2.715 15.541 1.00 81.38 281 ILE A C 1
ATOM 2247 O O . ILE A 1 281 ? 0.618 2.007 16.451 1.00 81.38 281 ILE A O 1
ATOM 2251 N N . VAL A 1 282 ? 0.942 3.590 14.876 1.00 80.19 282 VAL A N 1
ATOM 2252 C CA . VAL A 1 282 ? 2.388 3.763 15.088 1.00 80.19 282 VAL A CA 1
ATOM 2253 C C . VAL A 1 282 ? 2.775 5.238 15.108 1.00 80.19 282 VAL A C 1
ATOM 2255 O O . VAL A 1 282 ? 2.037 6.096 14.632 1.00 80.19 282 VAL A O 1
ATOM 2258 N N . LYS A 1 283 ? 3.969 5.543 15.622 1.00 74.44 283 LYS A N 1
ATOM 2259 C CA . LYS A 1 283 ? 4.544 6.898 15.561 1.00 74.44 283 LYS A CA 1
ATOM 2260 C C . LYS A 1 283 ? 5.089 7.235 14.171 1.00 74.44 283 LYS A C 1
ATOM 2262 O O . LYS A 1 283 ? 4.895 8.349 13.693 1.00 74.44 283 LYS A O 1
ATOM 2267 N N . SER A 1 284 ? 5.734 6.260 13.533 1.00 72.56 284 SER A N 1
ATOM 2268 C CA . SER A 1 284 ? 6.350 6.388 12.210 1.00 72.56 284 SER A CA 1
ATOM 2269 C C . SER A 1 284 ? 5.672 5.409 11.253 1.00 72.56 284 SER A C 1
ATOM 2271 O O . SER A 1 284 ? 5.919 4.208 11.364 1.00 72.56 284 SER A O 1
ATOM 2273 N N . PRO A 1 285 ? 4.778 5.873 10.363 1.00 72.44 285 PRO A N 1
ATOM 2274 C CA . PRO A 1 285 ? 4.078 4.985 9.445 1.00 72.44 285 PRO A CA 1
ATOM 2275 C C . PRO A 1 285 ? 5.030 4.427 8.389 1.00 72.44 285 PRO A C 1
ATOM 2277 O O . PRO A 1 285 ? 5.936 5.124 7.937 1.00 72.44 285 PRO A O 1
ATOM 2280 N N . ALA A 1 286 ? 4.754 3.211 7.918 1.00 65.12 286 ALA A N 1
ATOM 2281 C CA . ALA A 1 286 ? 5.425 2.666 6.739 1.00 65.12 286 ALA A CA 1
ATOM 2282 C C . ALA A 1 286 ? 5.040 3.426 5.453 1.00 65.12 286 ALA A C 1
ATOM 2284 O O . ALA A 1 286 ? 5.810 3.480 4.497 1.00 65.12 286 ALA A O 1
ATOM 2285 N N . TYR A 1 287 ? 3.850 4.035 5.424 1.00 71.69 287 TYR A N 1
ATOM 2286 C CA . TYR A 1 287 ? 3.329 4.795 4.292 1.00 71.69 287 TYR A CA 1
ATOM 2287 C C . TYR A 1 287 ? 3.038 6.249 4.701 1.00 71.69 287 TYR A C 1
ATOM 2289 O O . TYR A 1 287 ? 2.245 6.520 5.598 1.00 71.69 287 TYR A O 1
ATOM 2297 N N . GLU A 1 288 ? 3.680 7.216 4.043 1.00 65.81 288 GLU A N 1
ATOM 2298 C CA . GLU A 1 288 ? 3.696 8.633 4.465 1.00 65.81 288 GLU A CA 1
ATOM 2299 C C . GLU A 1 288 ? 2.303 9.291 4.507 1.00 65.81 288 GLU A C 1
ATOM 2301 O O . GLU A 1 288 ? 2.056 10.241 5.265 1.00 65.81 288 GLU A O 1
ATOM 2306 N N . VAL A 1 289 ? 1.382 8.775 3.688 1.00 64.62 289 VAL A N 1
ATOM 2307 C CA . VAL A 1 289 ? -0.001 9.254 3.570 1.00 64.62 289 VAL A CA 1
ATOM 2308 C C . VAL A 1 289 ? -0.974 8.421 4.403 1.00 64.62 289 VAL A C 1
ATOM 2310 O O . VAL A 1 289 ? -2.178 8.646 4.318 1.00 64.62 289 VAL A O 1
ATOM 2313 N N . ALA A 1 290 ? -0.478 7.524 5.265 1.00 59.16 290 ALA A N 1
ATOM 2314 C CA . ALA A 1 290 ? -1.273 6.695 6.177 1.00 59.16 290 ALA A CA 1
ATOM 2315 C C . ALA A 1 290 ? -1.894 7.461 7.351 1.00 59.16 290 ALA A C 1
ATOM 2317 O O . ALA A 1 290 ? -2.062 6.939 8.457 1.00 59.16 290 ALA A O 1
ATOM 2318 N N . LYS A 1 291 ? -2.218 8.730 7.108 1.00 64.56 291 LYS A N 1
ATOM 2319 C CA . LYS A 1 291 ? -2.925 9.603 8.031 1.00 64.56 291 LYS A CA 1
ATOM 2320 C C . LYS A 1 291 ? -4.406 9.243 8.009 1.00 64.56 291 LYS A C 1
ATOM 2322 O O . LYS A 1 291 ? -4.919 8.783 6.987 1.00 64.56 291 LYS A O 1
ATOM 2327 N N . ALA A 1 292 ? -5.097 9.479 9.120 1.00 61.94 292 ALA A N 1
ATOM 2328 C CA . ALA A 1 292 ? -6.555 9.430 9.130 1.00 61.94 292 ALA A CA 1
ATOM 2329 C C . ALA A 1 292 ? -7.102 10.390 8.052 1.00 61.94 292 ALA A C 1
ATOM 2331 O O . ALA A 1 292 ? -6.832 11.592 8.098 1.00 61.94 292 ALA A O 1
ATOM 2332 N N . LEU A 1 293 ? -7.804 9.836 7.061 1.00 53.97 293 LEU A N 1
ATOM 2333 C CA . LEU A 1 293 ? -8.413 10.557 5.940 1.00 53.97 293 LEU A CA 1
ATOM 2334 C C . LEU A 1 293 ?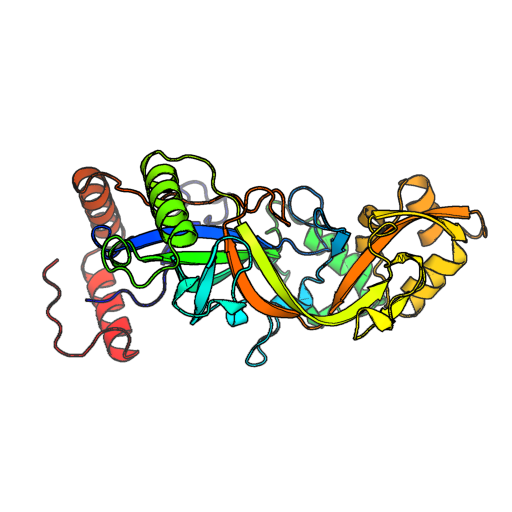 -9.694 11.258 6.373 1.00 53.97 293 LEU A C 1
ATOM 2336 O O . LEU A 1 293 ? -9.958 12.389 5.982 1.00 53.97 293 LEU A O 1
ATOM 2340 N N . GLU A 1 294 ? -10.473 10.573 7.201 1.00 58.91 294 GLU A N 1
ATOM 2341 C CA . GLU A 1 294 ? -11.751 11.047 7.697 1.00 58.91 294 GLU A CA 1
ATOM 2342 C C . GLU A 1 294 ? -11.758 10.878 9.211 1.00 58.91 294 GLU A C 1
ATOM 2344 O O . GLU A 1 294 ? -11.459 9.802 9.743 1.00 58.91 294 GLU A O 1
ATOM 2349 N N . LYS A 1 295 ? -12.035 11.988 9.893 1.00 57.09 295 LYS A N 1
ATOM 2350 C CA . LYS A 1 295 ? -12.232 12.039 11.336 1.00 57.09 295 LYS A CA 1
ATOM 2351 C C . LYS A 1 295 ? -13.716 11.927 11.583 1.00 57.09 295 LYS A C 1
ATOM 2353 O O . LYS A 1 295 ? -14.487 12.698 11.022 1.00 57.09 295 LYS A O 1
ATOM 2358 N N . ILE A 1 296 ? -14.092 11.009 12.452 1.00 53.22 296 ILE A N 1
ATOM 2359 C CA . ILE A 1 296 ? -15.486 10.845 12.843 1.00 53.22 296 ILE A CA 1
ATOM 2360 C C . ILE A 1 296 ? -15.549 10.759 14.354 1.00 53.22 296 ILE A C 1
ATOM 2362 O O . ILE A 1 296 ? -16.061 9.818 14.959 1.00 53.22 296 ILE A O 1
ATOM 2366 N N . SER A 1 297 ? -14.933 11.750 14.975 1.00 45.97 297 SER A N 1
ATOM 2367 C CA . SER A 1 297 ? -15.238 12.131 16.335 1.00 45.97 297 SER A CA 1
ATOM 2368 C C . SER A 1 297 ? -16.352 13.155 16.264 1.00 45.97 297 SER A C 1
ATOM 2370 O O . SER A 1 297 ? -16.162 14.239 15.720 1.00 45.97 297 SER A O 1
ATOM 2372 N N . SER A 1 298 ? -17.517 12.778 16.791 1.00 44.88 298 SER A N 1
ATOM 2373 C CA . SER A 1 298 ? -18.510 13.726 17.299 1.00 44.88 298 SER A CA 1
ATOM 2374 C C . SER A 1 298 ? -18.731 14.969 16.424 1.00 44.88 298 SER A C 1
ATOM 2376 O O . SER A 1 298 ? -18.592 16.090 16.914 1.00 44.88 298 SER A O 1
ATOM 2378 N N . GLN A 1 299 ? -19.107 14.809 15.145 1.00 44.19 299 GLN A N 1
ATOM 2379 C CA . GLN A 1 299 ? -19.951 15.858 14.569 1.00 44.19 299 GLN A CA 1
ATOM 2380 C C . GLN A 1 299 ? -21.152 15.952 15.504 1.00 44.19 299 GLN A C 1
ATOM 2382 O O . GLN A 1 299 ? -21.756 14.921 15.810 1.00 44.19 299 GLN A O 1
ATOM 2387 N N . ASN A 1 300 ? -21.391 17.145 16.055 1.00 43.22 300 ASN A N 1
ATOM 2388 C CA . ASN A 1 300 ? -22.484 17.380 16.990 1.00 43.22 300 ASN A CA 1
ATOM 2389 C C . ASN A 1 300 ? -23.732 16.683 16.449 1.00 43.22 300 ASN A C 1
ATOM 2391 O O . ASN A 1 300 ? -24.038 16.829 15.264 1.00 43.22 300 ASN A O 1
ATOM 2395 N N . ASP A 1 301 ? -24.457 15.963 17.309 1.00 48.41 301 ASP A N 1
ATOM 2396 C CA . ASP A 1 301 ? -25.706 15.283 16.940 1.00 48.41 301 ASP A CA 1
ATOM 2397 C C . ASP A 1 301 ? -26.631 16.193 16.109 1.00 48.41 301 ASP A C 1
ATOM 2399 O O . ASP A 1 301 ? -27.386 15.699 15.283 1.00 48.41 301 ASP A O 1
ATOM 2403 N N . MET A 1 302 ? -26.549 17.516 16.297 1.00 45.94 302 MET A N 1
ATOM 2404 C CA . MET A 1 302 ? -27.227 18.540 15.498 1.00 45.94 302 MET A CA 1
ATOM 2405 C C . MET A 1 302 ? -26.809 18.559 14.016 1.00 45.94 302 MET A C 1
ATOM 2407 O O . MET A 1 302 ? -27.653 18.325 13.160 1.00 45.94 302 MET A O 1
ATOM 2411 N N . GLU A 1 303 ? -25.526 18.780 13.698 1.00 50.78 303 GLU A N 1
ATOM 2412 C CA . GLU A 1 303 ? -25.041 18.854 12.307 1.00 50.78 303 GLU A CA 1
ATOM 2413 C C . GLU A 1 303 ? -25.202 17.518 11.587 1.00 50.78 303 GLU A C 1
ATOM 2415 O O . GLU A 1 303 ? -25.514 17.482 10.400 1.00 50.78 303 GLU A O 1
ATOM 2420 N N . TYR A 1 304 ? -25.032 16.409 12.307 1.00 51.31 304 TYR A N 1
ATOM 2421 C CA . TYR A 1 304 ? -25.227 15.084 11.736 1.00 51.31 304 TYR A CA 1
ATOM 2422 C C . TYR A 1 304 ? -26.712 14.777 11.488 1.00 51.31 304 TYR A C 1
ATOM 2424 O O . TYR A 1 304 ? -27.054 14.252 10.430 1.00 51.31 304 TYR A O 1
ATOM 2432 N N . LYS A 1 305 ? -27.620 15.158 12.399 1.00 55.59 305 LYS A N 1
ATOM 2433 C CA . LYS A 1 305 ? -29.071 15.087 12.146 1.00 55.59 305 LYS A CA 1
ATOM 2434 C C . LYS A 1 305 ? -29.475 15.969 10.973 1.00 55.59 305 LYS A C 1
ATOM 2436 O O . LYS A 1 305 ? -30.290 15.541 10.162 1.00 55.59 305 LYS A O 1
ATOM 2441 N N . ASP A 1 306 ? -28.899 17.158 10.852 1.00 60.41 306 ASP A N 1
ATOM 2442 C CA . ASP A 1 306 ? -29.178 18.064 9.740 1.00 60.41 306 ASP A CA 1
ATOM 2443 C C . ASP A 1 306 ? -28.588 17.549 8.420 1.00 60.41 306 ASP A C 1
ATOM 2445 O O . ASP A 1 306 ? -29.236 17.656 7.381 1.00 60.41 306 ASP A O 1
ATOM 2449 N N . TYR A 1 307 ? -27.434 16.878 8.454 1.00 52.53 307 TYR A N 1
ATOM 2450 C CA . TYR A 1 307 ? -26.889 16.147 7.311 1.00 52.53 307 TYR A CA 1
ATOM 2451 C C . TYR A 1 307 ? -27.786 14.974 6.903 1.00 52.53 307 TYR A C 1
ATOM 2453 O O . TYR A 1 307 ? -28.114 14.841 5.727 1.00 52.53 307 TYR A O 1
ATOM 2461 N N . LEU A 1 308 ? -28.238 14.147 7.850 1.00 54.78 308 LEU A N 1
ATOM 2462 C CA . LEU A 1 308 ? -29.172 13.056 7.563 1.00 54.78 308 LEU A CA 1
ATOM 2463 C C . LEU A 1 308 ? -30.505 13.584 7.017 1.00 54.78 308 LEU A C 1
ATOM 2465 O O . LEU A 1 308 ? -31.037 13.008 6.072 1.00 54.78 308 LEU A O 1
ATOM 2469 N N . ARG A 1 309 ? -31.012 14.707 7.543 1.00 62.59 309 ARG A N 1
ATOM 2470 C CA . ARG A 1 309 ? -32.180 15.416 6.992 1.00 62.59 309 ARG A CA 1
ATOM 2471 C C . ARG A 1 309 ? -31.925 15.919 5.578 1.00 62.59 309 ARG A C 1
ATOM 2473 O O . ARG A 1 309 ? -32.789 15.769 4.726 1.00 62.59 309 ARG A O 1
ATOM 2480 N N . TYR A 1 310 ? -30.755 16.490 5.309 1.00 58.50 310 TYR A N 1
ATOM 2481 C CA . TYR A 1 310 ? -30.378 16.937 3.972 1.00 58.50 310 TYR A CA 1
ATOM 2482 C C . TYR A 1 310 ? -30.321 15.768 2.981 1.00 58.50 310 TYR A C 1
ATOM 2484 O O . TYR A 1 310 ? -30.920 15.849 1.913 1.00 58.50 310 TYR A O 1
ATOM 2492 N N . VAL A 1 311 ? -29.662 14.663 3.349 1.00 51.59 311 VAL A N 1
ATOM 2493 C CA . VAL A 1 311 ? -29.595 13.449 2.523 1.00 51.59 311 VAL A CA 1
ATOM 2494 C C . VAL A 1 311 ? -30.996 12.897 2.274 1.00 51.59 311 VAL A C 1
ATOM 2496 O O . VAL A 1 311 ? -31.331 12.644 1.122 1.00 51.59 311 VAL A O 1
ATOM 2499 N N . ARG A 1 312 ? -31.830 12.799 3.319 1.00 62.66 312 ARG A N 1
ATOM 2500 C CA . ARG A 1 312 ? -33.245 12.406 3.235 1.00 62.66 312 ARG A CA 1
ATOM 2501 C C . ARG A 1 312 ? -34.025 13.283 2.255 1.00 62.66 312 ARG A C 1
ATOM 2503 O O . ARG A 1 312 ? -34.660 12.760 1.349 1.00 62.66 312 ARG A O 1
ATOM 2510 N N . ASN A 1 313 ? -33.912 14.604 2.377 1.00 66.38 313 ASN A N 1
ATOM 2511 C CA . ASN A 1 313 ? -34.570 15.551 1.475 1.00 66.38 313 ASN A CA 1
ATOM 2512 C C . ASN A 1 313 ? -34.075 15.433 0.025 1.00 66.38 313 ASN A C 1
ATOM 2514 O O . ASN A 1 313 ? -34.821 15.737 -0.899 1.00 66.38 313 ASN A O 1
ATOM 2518 N N . MET A 1 314 ? -32.820 15.022 -0.179 1.00 55.19 314 MET A N 1
ATOM 2519 C CA . MET A 1 314 ? -32.211 14.908 -1.504 1.00 55.19 314 MET A CA 1
ATOM 2520 C C . MET A 1 314 ? -32.625 13.629 -2.241 1.00 55.19 314 MET A C 1
ATOM 2522 O O . MET A 1 314 ? -32.818 13.671 -3.453 1.00 55.19 314 MET A O 1
ATOM 2526 N N . ILE A 1 315 ? -32.718 12.496 -1.538 1.00 56.34 315 ILE A N 1
ATOM 2527 C CA . ILE A 1 315 ? -33.009 11.188 -2.153 1.00 56.34 315 ILE A CA 1
ATOM 2528 C C . ILE A 1 315 ? -34.479 10.774 -2.038 1.00 56.34 315 ILE A C 1
ATOM 2530 O O . ILE A 1 315 ? -34.918 9.928 -2.807 1.00 56.34 315 ILE A O 1
ATOM 2534 N N . GLY A 1 316 ? -35.240 11.391 -1.131 1.00 68.75 316 GLY A N 1
ATOM 2535 C CA . GLY A 1 316 ? -36.639 11.064 -0.875 1.00 68.75 316 GLY A CA 1
ATOM 2536 C C . GLY A 1 316 ? -36.813 9.875 0.073 1.00 68.75 316 GLY A C 1
ATOM 2537 O O . GLY A 1 316 ? -35.966 8.983 0.162 1.00 68.75 316 GLY A O 1
ATOM 2538 N N . ASP A 1 317 ? -37.934 9.874 0.795 1.00 70.81 317 ASP A N 1
ATOM 2539 C CA . ASP A 1 317 ? -38.254 8.841 1.788 1.00 70.81 317 ASP A CA 1
ATOM 2540 C C . ASP A 1 317 ? -38.439 7.460 1.144 1.00 70.81 317 ASP A C 1
ATOM 2542 O O . ASP A 1 317 ? -38.028 6.453 1.719 1.00 70.81 317 ASP A O 1
ATOM 2546 N N . ASP A 1 318 ? -38.961 7.419 -0.081 1.00 64.06 318 ASP A N 1
ATOM 2547 C CA . ASP A 1 318 ? -39.201 6.180 -0.825 1.00 64.06 318 ASP A CA 1
ATOM 2548 C C . ASP A 1 318 ? -37.889 5.446 -1.149 1.00 64.06 318 ASP A C 1
ATOM 2550 O O . ASP A 1 318 ? -37.777 4.242 -0.937 1.00 64.06 318 ASP A O 1
ATOM 2554 N N . VAL A 1 319 ? -36.835 6.176 -1.535 1.00 59.62 319 VAL A N 1
ATOM 2555 C CA . VAL A 1 319 ? -35.515 5.587 -1.827 1.00 59.62 319 VAL A CA 1
ATOM 2556 C C . VAL A 1 319 ? -34.849 5.057 -0.557 1.00 59.62 319 VAL A C 1
ATOM 2558 O O . VAL A 1 319 ? -34.148 4.047 -0.592 1.00 59.62 319 VAL A O 1
ATOM 2561 N N . LEU A 1 320 ? -35.065 5.709 0.588 1.00 60.12 320 LEU A N 1
ATOM 2562 C CA . LEU A 1 320 ? -34.580 5.207 1.875 1.00 60.12 320 LEU A CA 1
ATOM 2563 C C . LEU A 1 320 ? -35.294 3.918 2.289 1.00 60.12 320 LEU A C 1
ATOM 2565 O O . LEU A 1 320 ? -34.643 3.016 2.819 1.00 60.12 320 LEU A O 1
ATOM 2569 N N . LEU A 1 321 ? -36.600 3.814 2.031 1.00 65.12 321 LEU A N 1
ATOM 2570 C CA . LEU A 1 321 ? -37.379 2.597 2.261 1.00 65.12 321 LEU A CA 1
ATOM 2571 C C . LEU A 1 321 ? -36.967 1.469 1.312 1.00 65.12 321 LEU A C 1
ATOM 2573 O O . LEU A 1 321 ? -36.857 0.325 1.756 1.00 65.12 321 LEU A O 1
ATOM 2577 N N . ASP A 1 322 ? -36.662 1.784 0.056 1.00 58.09 322 ASP A N 1
ATOM 2578 C CA . ASP A 1 322 ? -36.150 0.818 -0.917 1.00 58.09 322 ASP A CA 1
ATOM 2579 C C . ASP A 1 322 ? -34.772 0.302 -0.504 1.00 58.09 322 ASP A C 1
ATOM 2581 O O . ASP A 1 322 ? -34.568 -0.906 -0.419 1.00 58.09 322 ASP A O 1
ATOM 2585 N N . ILE A 1 323 ? -33.841 1.197 -0.146 1.00 57.16 323 ILE A N 1
ATOM 2586 C CA . ILE A 1 323 ? -32.530 0.815 0.398 1.00 57.16 323 ILE A CA 1
ATOM 2587 C C . ILE A 1 323 ? -32.721 -0.057 1.639 1.00 57.16 323 ILE A C 1
ATOM 2589 O O . ILE A 1 323 ? -32.079 -1.093 1.770 1.00 57.16 323 ILE A O 1
ATOM 2593 N N . TYR A 1 324 ? -33.610 0.333 2.550 1.00 59.50 324 TYR A N 1
ATOM 2594 C CA . TYR A 1 324 ? -33.869 -0.423 3.768 1.00 59.50 324 TYR A CA 1
ATOM 2595 C C . TYR A 1 324 ? -34.420 -1.830 3.490 1.00 59.50 324 TYR A C 1
ATOM 2597 O O . TYR A 1 324 ? -33.950 -2.802 4.084 1.00 59.50 324 TYR A O 1
ATOM 2605 N N . SER A 1 325 ? -35.367 -1.946 2.561 1.00 61.34 325 SER A N 1
ATOM 2606 C CA . SER A 1 325 ? -35.956 -3.220 2.135 1.00 61.34 325 SER A CA 1
ATOM 2607 C C . SER A 1 325 ? -34.909 -4.112 1.472 1.00 61.34 325 SER A C 1
ATOM 2609 O O . SER A 1 325 ? -34.782 -5.282 1.826 1.00 61.34 325 SER A O 1
ATOM 2611 N N . LEU A 1 326 ? -34.067 -3.536 0.615 1.00 51.47 326 LEU A N 1
ATOM 2612 C CA . LEU A 1 326 ? -32.970 -4.230 -0.057 1.00 51.47 326 LEU A CA 1
ATOM 2613 C C . LEU A 1 326 ? -31.929 -4.734 0.958 1.00 51.47 326 LEU A C 1
ATOM 2615 O O . LEU A 1 326 ? -31.473 -5.874 0.893 1.00 51.47 326 LEU A O 1
ATOM 2619 N N . LEU A 1 327 ? -31.632 -3.940 1.991 1.00 50.47 327 LEU A N 1
ATOM 2620 C CA . LEU A 1 327 ? -30.798 -4.372 3.113 1.00 50.47 327 LEU A CA 1
ATOM 2621 C C . LEU A 1 327 ? -31.462 -5.492 3.944 1.00 50.47 327 LEU A C 1
ATOM 2623 O O . LEU A 1 327 ? -30.760 -6.357 4.472 1.00 50.47 327 LEU A O 1
ATOM 2627 N N . GLN A 1 328 ? -32.788 -5.519 4.093 1.00 55.62 328 GLN A N 1
ATOM 2628 C CA . GLN A 1 328 ? -33.478 -6.635 4.754 1.00 55.62 328 GLN A CA 1
ATOM 2629 C C . GLN A 1 328 ? -33.455 -7.919 3.914 1.00 55.62 328 GLN A C 1
ATOM 2631 O O . GLN A 1 328 ? -33.266 -9.012 4.456 1.00 55.62 328 GLN A O 1
ATOM 2636 N N . GLU A 1 329 ? -33.624 -7.801 2.599 1.00 58.47 329 GLU A N 1
ATOM 2637 C CA . GLU A 1 329 ? -33.566 -8.919 1.654 1.00 58.47 329 GLU A CA 1
ATOM 2638 C C . GLU A 1 329 ? -32.177 -9.556 1.602 1.00 58.47 329 GLU A C 1
ATOM 2640 O O . GLU A 1 329 ? -32.061 -10.780 1.644 1.00 58.47 329 GLU A O 1
ATOM 2645 N N . GLU A 1 330 ? -31.117 -8.745 1.634 1.00 50.50 330 GLU A N 1
ATOM 2646 C CA . GLU A 1 330 ? -29.732 -9.225 1.680 1.00 50.50 330 GLU A CA 1
ATOM 2647 C C . GLU A 1 330 ? -29.313 -9.794 3.054 1.00 50.50 330 GLU A C 1
ATOM 2649 O O . GLU A 1 330 ? -28.145 -10.134 3.273 1.00 50.50 330 GLU A O 1
ATOM 2654 N N . GLY A 1 331 ? -30.234 -9.883 4.025 1.00 47.16 331 GLY A N 1
ATOM 2655 C CA . GLY A 1 331 ? -29.929 -10.337 5.388 1.00 47.16 331 GLY A CA 1
ATOM 2656 C C . GLY A 1 331 ? -28.927 -9.421 6.099 1.00 47.16 331 GLY A C 1
ATOM 2657 O O . GLY A 1 331 ? -28.214 -9.822 7.032 1.00 47.16 331 GLY A O 1
ATOM 2658 N N . ILE A 1 332 ? -28.824 -8.180 5.622 1.00 43.66 332 ILE A N 1
ATOM 2659 C CA . ILE A 1 332 ? -28.052 -7.132 6.260 1.00 43.66 332 ILE A CA 1
ATOM 2660 C C . ILE A 1 332 ? -28.844 -6.655 7.468 1.00 43.66 332 ILE A C 1
ATOM 2662 O O . ILE A 1 332 ? -28.303 -6.700 8.566 1.00 43.66 332 ILE A O 1
ATOM 2666 N N . VAL A 1 333 ? -30.116 -6.302 7.291 1.00 47.97 333 VAL A N 1
ATOM 2667 C CA . VAL A 1 333 ? -31.037 -5.950 8.373 1.00 47.97 333 VAL A CA 1
ATOM 2668 C C . VAL A 1 333 ? -31.952 -7.129 8.701 1.00 47.97 333 VAL A C 1
ATOM 2670 O O . VAL A 1 333 ? -32.507 -7.762 7.811 1.00 47.97 333 VAL A O 1
ATOM 2673 N N . SER A 1 334 ? -32.135 -7.445 9.983 1.00 52.53 334 SER A N 1
ATOM 2674 C CA . SER A 1 334 ? -33.080 -8.484 10.401 1.00 52.53 334 SER A CA 1
ATOM 2675 C C . SER A 1 334 ? -34.520 -8.099 10.044 1.00 52.53 334 SER A C 1
ATOM 2677 O O . SER A 1 334 ? -34.974 -7.003 10.386 1.00 52.53 334 SER A O 1
ATOM 2679 N N . LYS A 1 335 ? -35.254 -9.020 9.402 1.00 51.31 335 LYS A N 1
ATOM 2680 C CA . LYS A 1 335 ? -36.695 -8.872 9.150 1.00 51.31 335 LYS A CA 1
ATOM 2681 C C . LYS A 1 335 ? -37.418 -8.678 10.487 1.00 51.31 335 LYS A C 1
ATOM 2683 O O . LYS A 1 335 ? -37.253 -9.488 11.396 1.00 51.31 335 LYS A O 1
ATOM 2688 N N . GLY A 1 336 ? -38.174 -7.588 10.612 1.00 49.78 336 GLY A N 1
ATOM 2689 C CA . GLY A 1 336 ? -38.884 -7.221 11.845 1.00 49.78 336 GLY A CA 1
ATOM 2690 C C . GLY A 1 336 ? -38.193 -6.166 12.716 1.00 49.78 336 GLY A C 1
ATOM 2691 O O . GLY A 1 336 ? -38.739 -5.796 13.752 1.00 49.78 336 GLY A O 1
ATOM 2692 N N . CYS A 1 337 ? -37.032 -5.633 12.318 1.00 40.88 337 CYS A N 1
ATOM 2693 C CA . CYS A 1 337 ? -36.577 -4.366 12.888 1.00 40.88 337 CYS A CA 1
ATOM 2694 C C . CYS A 1 337 ? -37.508 -3.239 12.418 1.00 40.88 337 CYS A C 1
ATOM 2696 O O . CYS A 1 337 ? -37.571 -2.948 11.231 1.00 40.88 337 CYS A O 1
ATOM 2698 N N . GLU A 1 338 ? -38.195 -2.569 13.341 1.00 45.50 338 GLU A N 1
ATOM 2699 C CA . GLU A 1 338 ? -38.736 -1.240 13.057 1.00 45.50 338 GLU A CA 1
ATOM 2700 C C . GLU A 1 338 ? -37.578 -0.241 13.048 1.00 45.50 338 GLU A C 1
ATOM 2702 O O . GLU A 1 338 ? -36.866 -0.091 14.048 1.00 45.50 338 GLU A O 1
ATOM 2707 N N . VAL A 1 339 ? -37.388 0.464 11.934 1.00 45.97 339 VAL A N 1
ATOM 2708 C CA . VAL A 1 339 ? -36.604 1.698 11.952 1.00 45.97 339 VAL A CA 1
ATOM 2709 C C . VAL A 1 339 ? -37.567 2.845 12.179 1.00 45.97 339 VAL A C 1
ATOM 2711 O O . VAL A 1 339 ? -38.371 3.183 11.316 1.00 45.97 339 VAL A O 1
ATOM 2714 N N . LYS A 1 340 ? -37.489 3.433 13.372 1.00 43.88 340 LYS A N 1
ATOM 2715 C CA . LYS A 1 340 ? -38.077 4.744 13.633 1.00 43.88 340 LYS A CA 1
ATOM 2716 C C . LYS A 1 340 ? -37.074 5.786 13.151 1.00 43.88 340 LYS A C 1
ATOM 2718 O O . LYS A 1 340 ? -36.013 5.922 13.760 1.00 43.88 340 LYS A O 1
ATOM 2723 N N . TRP A 1 341 ? -37.396 6.412 12.024 1.00 49.47 341 TRP A N 1
ATOM 2724 C CA . TRP A 1 341 ? -36.592 7.452 11.382 1.00 49.47 341 TRP A CA 1
ATOM 2725 C C . TRP A 1 341 ? -36.766 8.810 12.054 1.00 49.47 341 TRP A C 1
ATOM 2727 O O . TRP A 1 341 ? -37.929 9.178 12.344 1.00 49.47 341 TRP A O 1
#

Foldseek 3Di:
DDDQAFWDQDFDPDPDPVDHGPRDTDGDDDDLPFKWKFKWQAAFACLADPLRARQFPLQEHEHLQQLVDPPPQTHQALQAFFFAFAPPPCVCPQQGGQFGFHDKDWQDWDDDPPDDGPVVLQDQVSQVVSVVSNPDPPTGRRIMMIMTMGGPVVAPPPSHDPVSNVVSVVVVVCLQVVHKWFKAFDKQFCWKAKQQQRQIGRDPVSDDPCSPSVNQFPKDKAWLVSNLVCCVVSSDHLSSCVNFFDDPVSSCCSVPNPDRDITITTTHIYGHGMGTNYMHTDPDYSRPRRIRPDRPNPPDPVVSVVVVVVVCVVCDPVVVVVVVVVCCVVVSDPPPDDDPD

Secondary structure (DSSP, 8-state):
----SS-EEEE---SSTTS---EEEE---S-TTTEEEEEEEEE--TTSPTTTSSS-TT-EE--GGGTS--STT-TGGGGTTPEEEETT-GGGGGGGEEEEEEEEEE----PPTT---GGGG-SGGGHHHHHHHHTSTT-----EEEEEEEEGGGTTTT-S-HHHHHHHHHHHHHHHTT---EEEEEEEEEEEEETTT--EESSGGG--GGGSTTTTT-EEEEEHHHHHHHHHTTSS-GGGHHHHBS-HHHHHHHHH-----EEEEE--EEEEEEEEEEEEEESS-SSTT-BEEEEES---HHHHHHHHHHHHHHH-HHHHHHHHHHHHHTTSSPTT-----

Radius of gyration: 22.76 Å; chains: 1; bounding box: 66×37×59 Å

pLDDT: mean 80.66, std 18.97, range [33.12, 98.38]

Sequence (341 aa):
MLVKRSFLQMVFPSNDLSKIAVKEKRVVPLNTKDYRYLRFRAIGNLEVDKPKGGFNSNWDGFPYKYFEDDEPGYGYKSFIGKRAHYEHNSKLGDKGAIGELIDAYLNRFIYPDGVGRWSDLDGKDNAEKRLKILSIPNQKDGSIEVLMKIDTTLLGKKILEPEVERALERIIKMIDTGQKLFCSMGTNVEYSICSVCGNKARFASDYCDHMKPIRKGAITVVSANNIRDLLDKDLLRPEWLKHVVVSKKDVDEVLNGISNKGVAVRNGEINHKLSFFELSIVKSPAYEVAKALEKISSQNDMEYKDYLRYVRNMIGDDVLLDIYSLLQEEGIVSKGCEVKW

Organism: NCBI:txid513050